Protein AF-A0A356AXY1-F1 (afdb_monomer)

pLDDT: mean 79.11, std 19.91, range [23.22, 97.62]

Nearest PDB structures (foldseek):
  3fbq-assembly1_A  TM=3.084E-01  e=3.601E-03  Bacillus anthracis str. Sterne
  1uun-assembly1_A  TM=1.872E-01  e=1.390E-01  Mycolicibacterium smegmatis
  2v9u-assembly1_A  TM=2.953E-01  e=3.663E+00  Mycolicibacterium smegmatis MC2 155
  1lmi-assembly1_A  TM=3.221E-01  e=6.318E+00  Mycobacterium tuberculosis
  7nyd-assembly1_D  TM=1.784E-01  e=8.763E+00  Homo sapiens

Structure (mmCIF, N/CA/C/O backbone):
data_AF-A0A356AXY1-F1
#
_entry.id   AF-A0A356AXY1-F1
#
loop_
_atom_site.group_PDB
_atom_site.id
_atom_site.type_symbol
_atom_site.label_atom_id
_atom_site.label_alt_id
_atom_site.label_comp_id
_atom_site.label_asym_id
_atom_site.label_entity_id
_atom_site.label_seq_id
_atom_site.pdbx_PDB_ins_code
_atom_site.Cartn_x
_atom_site.Cartn_y
_atom_site.Cartn_z
_atom_site.occupancy
_atom_site.B_iso_or_equiv
_atom_site.auth_seq_id
_atom_site.auth_comp_id
_atom_site.auth_asym_id
_atom_site.auth_atom_id
_atom_site.pdbx_PDB_model_num
ATOM 1 N N . MET A 1 1 ? 9.255 7.878 -27.048 1.00 78.19 1 MET A N 1
ATOM 2 C CA . MET A 1 1 ? 9.245 8.867 -25.952 1.00 78.19 1 MET A CA 1
ATOM 3 C C . MET A 1 1 ? 10.657 8.997 -25.387 1.00 78.19 1 MET A C 1
ATOM 5 O O . MET A 1 1 ? 11.352 7.997 -25.270 1.00 78.19 1 MET A O 1
ATOM 9 N N . LYS A 1 2 ? 11.130 10.213 -25.073 1.00 86.06 2 LYS A N 1
ATOM 10 C CA . LYS A 1 2 ? 12.449 10.395 -24.434 1.00 86.06 2 LYS A CA 1
ATOM 11 C C . LYS A 1 2 ? 12.313 10.202 -22.924 1.00 86.06 2 LYS A C 1
ATOM 13 O O . LYS A 1 2 ? 11.607 10.975 -22.284 1.00 86.06 2 LYS A O 1
ATOM 18 N N . ILE A 1 3 ? 13.002 9.208 -22.369 1.00 89.62 3 ILE A N 1
ATOM 19 C CA . ILE A 1 3 ? 13.005 8.928 -20.926 1.00 89.62 3 ILE A CA 1
ATOM 20 C C . ILE A 1 3 ? 14.252 9.508 -20.284 1.00 89.62 3 ILE A C 1
ATOM 22 O O . ILE A 1 3 ? 15.359 9.309 -20.784 1.00 89.62 3 ILE A O 1
ATOM 26 N N . PHE A 1 4 ? 14.074 10.178 -19.150 1.00 91.94 4 PHE A N 1
ATOM 27 C CA . PHE A 1 4 ? 15.152 10.736 -18.339 1.00 91.94 4 PHE A CA 1
ATOM 28 C C . PHE A 1 4 ? 15.245 9.998 -17.005 1.00 91.94 4 PHE A C 1
ATOM 30 O O . PHE A 1 4 ? 14.310 9.308 -16.610 1.00 91.94 4 PHE A O 1
ATOM 37 N N . PHE A 1 5 ? 16.370 10.147 -16.304 1.00 92.19 5 PHE A N 1
ATOM 38 C CA . PHE A 1 5 ? 16.606 9.476 -15.024 1.00 92.19 5 PHE A CA 1
ATOM 39 C C . PHE A 1 5 ? 15.823 10.137 -13.876 1.00 92.19 5 PHE A C 1
ATOM 41 O O . PHE A 1 5 ? 16.390 10.838 -13.036 1.00 92.19 5 PHE A O 1
ATOM 48 N N . ASN A 1 6 ? 14.506 9.960 -13.884 1.00 90.88 6 ASN A N 1
ATOM 49 C CA . ASN A 1 6 ? 13.574 10.341 -12.831 1.00 90.88 6 ASN A CA 1
ATOM 50 C C . ASN A 1 6 ? 12.317 9.456 -12.915 1.00 90.88 6 ASN A C 1
ATOM 52 O O . ASN A 1 6 ? 12.119 8.735 -13.892 1.00 90.88 6 ASN A O 1
ATOM 56 N N . SER A 1 7 ? 11.473 9.500 -11.885 1.00 90.44 7 SER A N 1
ATOM 57 C CA . SER A 1 7 ? 10.220 8.742 -11.863 1.00 90.44 7 SER A CA 1
ATOM 58 C C . SER A 1 7 ? 9.041 9.478 -12.506 1.00 90.44 7 SER A C 1
ATOM 60 O O . SER A 1 7 ? 7.949 8.933 -12.530 1.00 90.44 7 SER A O 1
ATOM 62 N N . SER A 1 8 ? 9.215 10.703 -13.007 1.00 88.00 8 SER A N 1
ATOM 63 C CA . SER A 1 8 ? 8.120 11.582 -13.428 1.00 88.00 8 SER A CA 1
ATOM 64 C C . SER A 1 8 ? 7.546 11.186 -14.791 1.00 88.00 8 SER A C 1
ATOM 66 O O . SER A 1 8 ? 8.288 10.916 -15.740 1.00 88.00 8 SER A O 1
ATOM 68 N N . LEU A 1 9 ? 6.214 11.198 -14.893 1.00 83.75 9 LEU A N 1
ATOM 69 C CA . LEU A 1 9 ? 5.480 11.009 -16.149 1.00 83.75 9 LEU A CA 1
ATOM 70 C C . LEU A 1 9 ? 5.202 12.334 -16.884 1.00 83.75 9 LEU A C 1
ATOM 72 O O . LEU A 1 9 ? 5.106 12.337 -18.105 1.00 83.75 9 LEU A O 1
ATOM 76 N N . TRP A 1 10 ? 5.147 13.461 -16.165 1.00 80.38 10 TRP A N 1
ATOM 77 C CA . TRP A 1 10 ? 4.774 14.773 -16.722 1.00 80.38 10 TRP A CA 1
ATOM 78 C C . TRP A 1 10 ? 5.962 15.664 -17.093 1.00 80.38 10 TRP A C 1
ATOM 80 O O . TRP A 1 10 ? 5.855 16.525 -17.966 1.00 80.38 10 TRP A O 1
ATOM 90 N N . SER A 1 11 ? 7.105 15.508 -16.420 1.00 70.69 11 SER A N 1
ATOM 91 C CA . SER A 1 11 ? 8.232 16.416 -16.638 1.00 70.69 11 SER A CA 1
ATOM 92 C C . SER A 1 11 ? 9.043 16.034 -17.875 1.00 70.69 11 SER A C 1
ATOM 94 O O . SER A 1 11 ? 9.533 14.912 -18.023 1.00 70.69 11 SER A O 1
ATOM 96 N N . LYS A 1 12 ? 9.274 17.020 -18.746 1.00 68.38 12 LYS A N 1
ATOM 97 C CA . LYS A 1 12 ? 10.318 16.936 -19.770 1.00 68.38 12 LYS A CA 1
ATOM 98 C C . LYS A 1 12 ? 11.658 17.089 -19.051 1.00 68.38 12 LYS A C 1
ATOM 100 O O . LYS A 1 12 ? 12.081 18.200 -18.736 1.00 68.38 12 LYS A O 1
ATOM 105 N N . GLY A 1 13 ? 12.270 15.964 -18.691 1.00 68.00 13 GLY A N 1
ATOM 106 C CA . GLY A 1 13 ? 13.555 15.950 -17.997 1.00 68.00 13 GLY A CA 1
ATOM 107 C C . GLY A 1 13 ? 14.658 16.681 -18.775 1.00 68.00 13 GLY A C 1
ATOM 108 O O . GLY A 1 13 ? 14.529 16.991 -19.960 1.00 68.00 13 GLY A O 1
ATOM 109 N N . LYS A 1 14 ? 15.766 16.969 -18.090 1.00 71.50 14 LYS A N 1
ATOM 110 C CA . LYS A 1 14 ? 16.976 17.554 -18.683 1.00 71.50 14 LYS A CA 1
ATOM 111 C C . LYS A 1 14 ? 18.102 16.516 -18.665 1.00 71.50 14 LYS A C 1
ATOM 113 O O . LYS A 1 14 ? 18.205 15.744 -17.713 1.00 71.50 14 LYS A O 1
ATOM 118 N N . GLY A 1 15 ? 18.960 16.522 -19.686 1.00 80.12 15 GLY A N 1
ATOM 119 C CA . GLY A 1 15 ? 20.148 15.661 -19.774 1.00 80.12 15 GLY A CA 1
ATOM 120 C C . GLY A 1 15 ? 20.043 14.540 -20.812 1.00 80.12 15 GLY A C 1
ATOM 121 O O . GLY A 1 15 ? 19.242 14.613 -21.742 1.00 80.12 15 GLY A O 1
ATOM 122 N N . CYS A 1 16 ? 20.885 13.514 -20.677 1.00 82.75 16 CYS A N 1
ATOM 123 C CA . CYS A 1 16 ? 20.889 12.368 -21.588 1.00 82.75 16 CYS A CA 1
ATOM 124 C C . CYS A 1 16 ? 19.660 11.481 -21.364 1.00 82.75 16 CYS A C 1
ATOM 126 O O . CYS A 1 16 ? 19.255 11.241 -20.224 1.00 82.75 16 CYS A O 1
ATOM 128 N N . HIS A 1 17 ? 19.093 10.978 -22.459 1.00 88.50 17 HIS A N 1
ATOM 129 C CA . HIS A 1 17 ? 18.008 10.007 -22.404 1.00 88.50 17 HIS A CA 1
ATOM 130 C C . HIS A 1 17 ? 18.555 8.596 -22.156 1.00 88.50 17 HIS A C 1
ATOM 132 O O . HIS A 1 17 ? 19.713 8.302 -22.459 1.00 88.50 17 HIS A O 1
ATOM 138 N N . GLY A 1 18 ? 17.723 7.735 -21.579 1.00 90.75 18 GLY A N 1
ATOM 139 C CA . GLY A 1 18 ? 18.103 6.361 -21.261 1.00 90.75 18 GLY A CA 1
ATOM 140 C C . GLY A 1 18 ? 18.262 5.500 -22.509 1.00 90.75 18 GLY A C 1
ATOM 141 O O . GLY A 1 18 ? 17.544 5.679 -23.492 1.00 90.75 18 GLY A O 1
ATOM 142 N N . SER A 1 19 ? 19.181 4.536 -22.451 1.00 92.12 19 SER A N 1
ATOM 143 C CA . SER A 1 19 ? 19.332 3.520 -23.497 1.00 92.12 19 SER A CA 1
ATOM 144 C C . SER A 1 19 ? 18.270 2.431 -23.311 1.00 92.12 19 SER A C 1
ATOM 146 O O . SER A 1 19 ? 18.295 1.762 -22.272 1.00 92.12 19 SER A O 1
ATOM 148 N N . PRO A 1 20 ? 17.340 2.234 -24.260 1.00 94.06 20 PRO A N 1
ATOM 149 C CA . PRO A 1 20 ? 16.277 1.250 -24.106 1.00 94.06 20 PRO A CA 1
ATOM 150 C C . PRO A 1 20 ? 16.829 -0.180 -24.173 1.00 94.06 20 PRO A C 1
ATOM 152 O O . PRO A 1 20 ? 17.720 -0.491 -24.964 1.00 94.06 20 PRO A O 1
ATOM 155 N N . GLN A 1 21 ? 16.278 -1.059 -23.342 1.00 94.56 21 GLN A N 1
ATOM 156 C CA . GLN A 1 21 ? 16.464 -2.506 -23.378 1.00 94.56 21 GLN A CA 1
ATOM 157 C C . GLN A 1 21 ? 15.074 -3.145 -23.359 1.00 94.56 21 GLN A C 1
ATOM 159 O O . GLN A 1 21 ? 14.324 -2.970 -22.396 1.00 94.56 21 GLN A O 1
ATOM 164 N N . LYS A 1 22 ? 14.704 -3.855 -24.430 1.00 94.62 22 LYS A N 1
ATOM 165 C CA . LYS A 1 22 ? 13.412 -4.549 -24.497 1.00 94.62 22 LYS A CA 1
ATOM 166 C C . LYS A 1 22 ? 13.390 -5.652 -23.435 1.00 94.62 22 LYS A C 1
ATOM 168 O O . LYS A 1 22 ? 14.346 -6.413 -23.337 1.00 94.62 22 LYS A O 1
ATOM 173 N N . ALA A 1 23 ? 12.324 -5.701 -22.642 1.00 94.81 23 ALA A N 1
ATOM 174 C CA . ALA A 1 23 ? 12.204 -6.602 -21.499 1.00 94.81 23 ALA A CA 1
ATOM 175 C C . ALA A 1 23 ? 10.993 -7.540 -21.632 1.00 94.81 23 ALA A C 1
ATOM 177 O O . ALA A 1 23 ? 11.129 -8.737 -21.411 1.00 94.81 23 ALA A O 1
ATOM 178 N N . ASN A 1 24 ? 9.830 -7.027 -22.056 1.00 94.69 24 ASN A N 1
ATOM 179 C CA . ASN A 1 24 ? 8.579 -7.788 -22.235 1.00 94.69 24 ASN A CA 1
ATOM 180 C C . ASN A 1 24 ? 8.174 -8.650 -21.023 1.00 94.69 24 ASN A C 1
ATOM 182 O O . ASN A 1 24 ? 7.589 -9.723 -21.186 1.00 94.69 24 ASN A O 1
ATOM 186 N N . LEU A 1 25 ? 8.493 -8.210 -19.808 1.00 95.94 25 LEU A N 1
ATOM 187 C CA . LEU A 1 25 ? 8.225 -8.993 -18.603 1.00 95.94 25 LEU A CA 1
ATOM 188 C C . LEU A 1 25 ? 6.736 -8.937 -18.280 1.00 95.94 25 LEU A C 1
ATOM 190 O O . LEU A 1 25 ? 6.112 -7.895 -18.466 1.00 95.94 25 LEU A O 1
ATOM 194 N N . GLN A 1 26 ? 6.172 -10.029 -17.771 1.00 95.31 26 GLN A N 1
ATOM 195 C CA . GLN A 1 26 ? 4.770 -10.102 -17.360 1.00 95.31 26 GLN A CA 1
ATOM 196 C C . GLN A 1 26 ? 4.658 -10.715 -15.971 1.00 95.31 26 GLN A C 1
ATOM 198 O O . GLN A 1 26 ? 5.407 -11.626 -15.625 1.00 95.31 26 GLN A O 1
ATOM 203 N N . PHE A 1 27 ? 3.718 -10.212 -15.182 1.00 95.50 27 PHE A N 1
ATOM 204 C CA . PHE A 1 27 ? 3.414 -10.727 -13.854 1.00 95.50 27 PHE A CA 1
ATOM 205 C C . PHE A 1 27 ? 1.995 -10.336 -13.444 1.00 95.50 27 PHE A C 1
ATOM 207 O O . PHE A 1 27 ? 1.356 -9.494 -14.075 1.00 95.50 27 PHE A O 1
ATOM 214 N N . GLU A 1 28 ? 1.492 -10.947 -12.380 1.00 92.25 28 GLU A N 1
ATOM 215 C CA . GLU A 1 28 ? 0.178 -10.642 -11.823 1.00 92.25 28 GLU A CA 1
ATOM 216 C C . GLU A 1 28 ? 0.329 -10.161 -10.383 1.00 92.25 28 GLU A C 1
ATOM 218 O O . GLU A 1 28 ? 0.986 -10.816 -9.578 1.00 92.25 28 GLU A O 1
ATOM 223 N N . TYR A 1 29 ? -0.295 -9.032 -10.049 1.00 89.44 29 TYR A N 1
ATOM 224 C CA . TYR A 1 29 ? -0.337 -8.517 -8.681 1.00 89.44 29 TYR A CA 1
ATOM 225 C C . TYR A 1 29 ? -1.758 -8.056 -8.339 1.00 89.44 29 TYR A C 1
ATOM 227 O O . TYR A 1 29 ? -2.416 -7.401 -9.145 1.00 89.44 29 TYR A O 1
ATOM 235 N N . SER A 1 30 ? -2.252 -8.423 -7.156 1.00 84.31 30 SER A N 1
ATOM 236 C CA . SER A 1 30 ? -3.636 -8.159 -6.721 1.00 84.31 30 SER A CA 1
ATOM 237 C C . SER A 1 30 ? -4.713 -8.554 -7.758 1.00 84.31 30 SER A C 1
ATOM 239 O O . SER A 1 30 ? -5.649 -7.808 -8.017 1.00 84.31 30 SER A O 1
ATOM 241 N N . GLY A 1 31 ? -4.539 -9.700 -8.433 1.00 85.44 31 GLY A N 1
ATOM 242 C CA . GLY A 1 31 ? -5.475 -10.195 -9.456 1.00 85.44 31 GLY A CA 1
ATOM 243 C C . GLY A 1 31 ? -5.425 -9.466 -10.807 1.00 85.44 31 GLY A C 1
ATOM 244 O O . GLY A 1 31 ? -6.205 -9.790 -11.703 1.00 85.44 31 GLY A O 1
ATOM 245 N N . THR A 1 32 ? -4.510 -8.507 -10.986 1.00 88.38 32 THR A N 1
ATOM 246 C CA . THR A 1 32 ? -4.381 -7.730 -12.226 1.00 88.38 32 THR A CA 1
ATOM 247 C C . THR A 1 32 ? -3.062 -8.027 -12.931 1.00 88.38 32 THR A C 1
ATOM 249 O O . THR A 1 32 ? -1.976 -7.908 -12.347 1.00 88.38 32 THR A O 1
ATOM 252 N N . LYS A 1 33 ? -3.161 -8.389 -14.216 1.00 90.56 33 LYS A N 1
ATOM 253 C CA . LYS A 1 33 ? -2.012 -8.627 -15.096 1.00 90.56 33 LYS A CA 1
ATOM 254 C C . LYS A 1 33 ? -1.297 -7.318 -15.412 1.00 90.56 33 LYS A C 1
ATOM 256 O O . LYS A 1 33 ? -1.925 -6.321 -15.767 1.00 90.56 33 LYS A O 1
ATOM 261 N N . ARG A 1 34 ? 0.025 -7.351 -15.313 1.00 94.62 34 ARG A N 1
ATOM 262 C CA . ARG A 1 34 ? 0.917 -6.217 -15.541 1.00 94.62 34 ARG A CA 1
ATOM 263 C C . ARG A 1 34 ? 2.093 -6.627 -16.407 1.00 94.62 34 ARG A C 1
ATOM 265 O O . ARG A 1 34 ? 2.463 -7.803 -16.450 1.00 94.62 34 ARG A O 1
ATOM 272 N N . CYS A 1 35 ? 2.698 -5.654 -17.076 1.00 95.31 35 CYS A N 1
ATOM 273 C CA . CYS A 1 35 ? 3.910 -5.882 -17.846 1.00 95.31 35 CYS A CA 1
ATOM 274 C C . CYS A 1 35 ? 4.951 -4.776 -17.672 1.00 95.31 35 CYS A C 1
ATOM 276 O O . CYS A 1 35 ? 4.617 -3.639 -17.353 1.00 95.31 35 CYS A O 1
ATOM 278 N N . ILE A 1 36 ? 6.218 -5.127 -17.903 1.00 97.38 36 ILE A N 1
ATOM 279 C CA . ILE A 1 36 ? 7.342 -4.194 -18.031 1.00 97.38 36 ILE A CA 1
ATOM 280 C C . ILE A 1 36 ? 7.857 -4.310 -19.468 1.00 97.38 36 ILE A C 1
ATOM 282 O O . ILE A 1 36 ? 8.609 -5.240 -19.779 1.00 97.38 36 ILE A O 1
ATOM 286 N N . PRO A 1 37 ? 7.446 -3.401 -20.365 1.00 95.88 37 PRO A N 1
ATOM 287 C CA . PRO A 1 37 ? 7.851 -3.425 -21.767 1.00 95.88 37 PRO A CA 1
ATOM 288 C C . PRO A 1 37 ? 9.355 -3.263 -21.972 1.00 95.88 37 PRO A C 1
ATOM 290 O O . PRO A 1 37 ? 9.997 -4.046 -22.675 1.00 95.88 37 PRO A O 1
ATOM 293 N N . ILE A 1 38 ? 9.909 -2.207 -21.379 1.00 95.69 38 ILE A N 1
ATOM 294 C CA . ILE A 1 38 ? 11.237 -1.675 -21.674 1.00 95.69 38 ILE A CA 1
ATOM 295 C C . ILE A 1 38 ? 11.869 -1.226 -20.359 1.00 95.69 38 ILE A C 1
ATOM 297 O O . ILE A 1 38 ? 11.225 -0.579 -19.533 1.00 95.69 38 ILE A O 1
ATOM 301 N N . ILE A 1 39 ? 13.153 -1.537 -20.197 1.00 96.50 39 ILE A N 1
ATOM 302 C CA . ILE A 1 39 ? 14.000 -0.979 -19.147 1.00 96.50 39 ILE A CA 1
ATOM 303 C C . ILE A 1 39 ? 14.950 0.028 -19.791 1.00 96.50 39 ILE A C 1
ATOM 305 O O . ILE A 1 39 ? 15.727 -0.304 -20.684 1.00 96.50 39 ILE A O 1
ATOM 309 N N . TYR A 1 40 ? 14.903 1.273 -19.335 1.00 95.12 40 TYR A N 1
ATOM 310 C CA . TYR A 1 40 ? 15.782 2.344 -19.781 1.00 95.12 40 TYR A CA 1
ATOM 311 C C . TYR A 1 40 ? 17.001 2.412 -18.869 1.00 95.12 40 TYR A C 1
ATOM 313 O O . TYR A 1 40 ? 16.894 2.673 -17.669 1.00 95.12 40 TYR A O 1
ATOM 321 N N . ARG A 1 41 ? 18.178 2.180 -19.444 1.00 93.62 41 ARG A N 1
ATOM 322 C CA . ARG A 1 41 ? 19.448 2.135 -18.717 1.00 93.62 41 ARG A CA 1
ATOM 323 C C . ARG A 1 41 ? 20.127 3.496 -18.703 1.00 93.62 41 ARG A C 1
ATOM 325 O O . ARG A 1 41 ? 20.228 4.165 -19.733 1.00 93.62 41 ARG A O 1
ATOM 332 N N . PHE A 1 42 ? 20.654 3.862 -17.541 1.00 92.06 42 PHE A N 1
ATOM 333 C CA . PHE A 1 42 ? 21.438 5.069 -17.304 1.00 92.06 42 PHE A CA 1
ATOM 334 C C . PHE A 1 42 ? 22.715 4.717 -16.532 1.00 92.06 42 PHE A C 1
ATOM 336 O O . PHE A 1 42 ? 22.742 3.721 -15.812 1.00 92.06 42 PHE A O 1
ATOM 343 N N . PRO A 1 43 ? 23.754 5.567 -16.559 1.00 88.75 43 PRO A N 1
ATOM 344 C CA . PRO A 1 43 ? 24.931 5.379 -15.708 1.00 88.75 43 PRO A CA 1
ATOM 345 C C . PRO A 1 43 ? 24.626 5.265 -14.209 1.00 88.75 43 PRO A C 1
ATOM 347 O O . PRO A 1 43 ? 25.326 4.585 -13.461 1.00 88.75 43 PRO A O 1
ATOM 350 N N . ARG A 1 44 ? 23.571 5.952 -13.756 1.00 88.06 44 ARG A N 1
ATOM 351 C CA . ARG A 1 44 ? 23.182 6.030 -12.341 1.00 88.06 44 ARG A CA 1
ATOM 352 C C . ARG A 1 44 ? 22.242 4.904 -11.904 1.00 88.06 44 ARG A C 1
ATOM 354 O O . ARG A 1 44 ? 22.050 4.736 -10.701 1.00 88.06 44 ARG A O 1
ATOM 361 N N . GLY A 1 45 ? 21.645 4.165 -12.836 1.00 92.31 45 GLY A N 1
ATOM 362 C CA . GLY A 1 45 ? 20.607 3.187 -12.530 1.00 92.31 45 GLY A CA 1
ATOM 363 C C . GLY A 1 45 ? 19.689 2.910 -13.712 1.00 92.31 45 GLY A C 1
ATOM 364 O O . GLY A 1 45 ? 20.084 3.054 -14.868 1.00 92.31 45 GLY A O 1
ATOM 365 N N . ILE A 1 46 ? 18.446 2.546 -13.416 1.00 94.56 46 ILE A N 1
ATOM 366 C CA . ILE A 1 46 ? 17.435 2.214 -14.418 1.00 94.56 46 ILE A CA 1
ATOM 367 C C . ILE A 1 46 ? 16.142 2.988 -14.181 1.00 94.56 46 ILE A C 1
ATOM 369 O O . ILE A 1 46 ? 15.820 3.367 -13.054 1.00 94.56 46 ILE A O 1
ATOM 373 N N . VAL A 1 47 ? 15.395 3.188 -15.261 1.00 95.88 47 VAL A N 1
ATOM 374 C CA . VAL A 1 47 ? 13.996 3.612 -15.228 1.00 95.88 47 VAL A CA 1
ATOM 375 C C . VAL A 1 47 ? 13.184 2.584 -15.992 1.00 95.88 47 VAL A C 1
ATOM 377 O O . VAL A 1 47 ? 13.597 2.163 -17.070 1.00 95.88 47 VAL A O 1
ATOM 380 N N . PHE A 1 48 ? 12.048 2.163 -15.459 1.00 96.69 48 PHE A N 1
ATOM 381 C CA . PHE A 1 48 ? 11.139 1.273 -16.171 1.00 96.69 48 PHE A CA 1
ATOM 382 C C . PHE A 1 48 ? 9.694 1.615 -15.840 1.00 96.69 48 PHE A C 1
ATOM 384 O O . PHE A 1 48 ? 9.395 2.109 -14.752 1.00 96.69 48 PHE A O 1
ATOM 391 N N . ASP A 1 49 ? 8.818 1.340 -16.797 1.00 96.50 49 ASP A N 1
ATOM 392 C CA . ASP A 1 49 ? 7.384 1.548 -16.662 1.00 96.50 49 ASP A CA 1
ATOM 393 C C . ASP A 1 49 ? 6.712 0.189 -16.458 1.00 96.50 49 ASP A C 1
ATOM 395 O O . ASP A 1 49 ? 6.988 -0.769 -17.185 1.00 96.50 49 ASP A O 1
ATOM 399 N N . VAL A 1 50 ? 5.829 0.111 -15.469 1.00 96.94 50 VAL A N 1
ATOM 400 C CA . VAL A 1 50 ? 4.886 -0.988 -15.309 1.00 96.94 50 VAL A CA 1
ATOM 401 C C . VAL A 1 50 ? 3.560 -0.555 -15.910 1.00 96.94 50 VAL A C 1
ATOM 403 O O . VAL A 1 50 ? 2.957 0.410 -15.445 1.00 96.94 50 VAL A O 1
ATOM 406 N N . ILE A 1 51 ? 3.091 -1.281 -16.920 1.00 95.25 51 ILE A N 1
ATOM 407 C CA . ILE A 1 51 ? 1.784 -1.057 -17.533 1.00 95.25 51 ILE A CA 1
ATOM 408 C C . ILE A 1 51 ? 0.785 -2.038 -16.936 1.00 95.25 51 ILE A C 1
ATOM 410 O O . ILE A 1 51 ? 1.014 -3.249 -16.910 1.00 95.25 51 ILE A O 1
ATOM 414 N N . THR A 1 52 ? -0.342 -1.502 -16.486 1.00 94.44 52 THR A N 1
ATOM 415 C CA . THR A 1 52 ? -1.482 -2.265 -15.987 1.00 94.44 52 THR A CA 1
ATOM 416 C C . THR A 1 52 ? -2.652 -2.057 -16.930 1.00 94.44 52 THR A C 1
ATOM 418 O O . THR A 1 52 ? -3.104 -0.930 -17.109 1.00 94.44 52 THR A O 1
ATOM 421 N N . ILE A 1 53 ? -3.158 -3.131 -17.529 1.00 91.06 53 ILE A N 1
ATOM 422 C CA . ILE A 1 53 ? -4.368 -3.050 -18.348 1.00 91.06 53 ILE A CA 1
ATOM 423 C C . ILE A 1 53 ? -5.580 -3.097 -17.427 1.00 91.06 53 ILE A C 1
ATOM 425 O O . ILE A 1 53 ? -5.696 -4.010 -16.608 1.00 91.06 53 ILE A O 1
ATOM 429 N N . LEU A 1 54 ? -6.471 -2.118 -17.565 1.00 91.00 54 LEU A N 1
ATOM 430 C CA . LEU A 1 54 ? -7.634 -1.978 -16.700 1.00 91.00 54 LEU A CA 1
ATOM 431 C C . LEU A 1 54 ? -8.889 -2.499 -17.393 1.00 91.00 54 LEU A C 1
ATOM 433 O O . LEU A 1 54 ? -9.066 -2.362 -18.603 1.00 91.00 54 LEU A O 1
ATOM 437 N N . ASP A 1 55 ? -9.759 -3.114 -16.602 1.00 90.88 55 ASP A N 1
ATOM 438 C CA . ASP A 1 55 ? -11.067 -3.563 -17.055 1.00 90.88 55 ASP A CA 1
ATOM 439 C C . ASP A 1 55 ? -12.042 -2.383 -16.994 1.00 90.88 55 ASP A C 1
ATOM 441 O O . ASP A 1 55 ? -12.407 -1.921 -15.910 1.00 90.88 55 ASP A O 1
ATOM 445 N N . GLU A 1 56 ? -12.440 -1.884 -18.165 1.00 91.38 56 GLU A N 1
ATOM 446 C CA . GLU A 1 56 ? -13.364 -0.757 -18.282 1.00 91.38 56 GLU A CA 1
ATOM 447 C C . GLU A 1 56 ? -14.703 -1.036 -17.592 1.00 91.38 56 GLU A C 1
ATOM 449 O O . GLU A 1 56 ? -15.228 -0.150 -16.921 1.00 91.38 56 GLU A O 1
ATOM 454 N N . SER A 1 57 ? -15.233 -2.259 -17.687 1.00 92.50 57 SER A N 1
ATOM 455 C CA . SER A 1 57 ? -16.517 -2.596 -17.064 1.00 92.50 57 SER A CA 1
ATOM 456 C C . SER A 1 57 ? -16.439 -2.482 -15.541 1.00 92.50 57 SER A C 1
ATOM 458 O O . SER A 1 57 ? -17.287 -1.838 -14.925 1.00 92.50 57 SER A O 1
ATOM 460 N N . LYS A 1 58 ? -15.358 -2.996 -14.936 1.00 93.19 58 LYS A N 1
ATOM 461 C CA . LYS A 1 58 ? -15.117 -2.884 -13.490 1.00 93.19 58 LYS A CA 1
ATOM 462 C C . LYS A 1 58 ? -14.907 -1.439 -13.055 1.00 93.19 58 LYS A C 1
ATOM 464 O O . LYS A 1 58 ? -15.404 -1.050 -12.001 1.00 93.19 58 LYS A O 1
ATOM 469 N N . LEU A 1 59 ? -14.189 -0.645 -13.854 1.00 91.38 59 LEU A N 1
ATOM 470 C CA . LEU A 1 59 ? -14.023 0.783 -13.591 1.00 91.38 59 LEU A CA 1
ATOM 471 C C . LEU A 1 59 ? -15.374 1.500 -13.614 1.00 91.38 59 LEU A C 1
ATOM 473 O O . LEU A 1 59 ? -15.680 2.211 -12.667 1.00 91.38 59 LEU A O 1
ATOM 477 N N . ARG A 1 60 ? -16.208 1.287 -14.636 1.00 92.25 60 ARG A N 1
ATOM 478 C CA . ARG A 1 60 ? -17.536 1.917 -14.716 1.00 92.25 60 ARG A CA 1
ATOM 479 C C . ARG A 1 60 ? -18.397 1.577 -13.508 1.00 92.25 60 ARG A C 1
ATOM 481 O O . ARG A 1 60 ? -18.846 2.496 -12.834 1.00 92.25 60 ARG A O 1
ATOM 488 N N . THR A 1 61 ? -18.509 0.295 -13.158 1.00 94.06 61 THR A N 1
ATOM 489 C CA . THR A 1 61 ? -19.244 -0.138 -11.960 1.00 94.06 61 THR A CA 1
ATOM 490 C C . THR A 1 61 ? -18.709 0.517 -10.684 1.00 94.06 61 THR A C 1
ATOM 492 O O . THR A 1 61 ? -19.487 0.939 -9.831 1.00 94.06 61 THR A O 1
ATOM 495 N N . PHE A 1 62 ? -17.385 0.635 -10.545 1.00 92.81 62 PHE A N 1
ATOM 496 C CA . PHE A 1 62 ? -16.767 1.307 -9.404 1.00 92.81 62 PHE A CA 1
ATOM 497 C C . PHE A 1 62 ? -17.114 2.804 -9.353 1.00 92.81 62 PHE A C 1
ATOM 499 O O . PHE A 1 62 ? -17.553 3.294 -8.314 1.00 92.81 62 PHE A O 1
ATOM 506 N N . TYR A 1 63 ? -16.946 3.534 -10.459 1.00 89.94 63 TYR A N 1
ATOM 507 C CA . TYR A 1 63 ? -17.229 4.971 -10.502 1.00 89.94 63 TYR A CA 1
ATOM 508 C C . TYR A 1 63 ? -18.724 5.255 -10.306 1.00 89.94 63 TYR A C 1
ATOM 510 O O . TYR A 1 63 ? -19.060 6.084 -9.469 1.00 89.94 63 TYR A O 1
ATOM 518 N N . GLU A 1 64 ? -19.618 4.508 -10.957 1.00 90.75 64 GLU A N 1
ATOM 519 C CA . GLU A 1 64 ? -21.074 4.626 -10.773 1.00 90.75 64 GLU A CA 1
ATOM 520 C C . GLU A 1 64 ? -21.494 4.423 -9.308 1.00 90.75 64 GLU A C 1
ATOM 522 O O . GLU A 1 64 ? -22.356 5.137 -8.796 1.00 90.75 64 GLU A O 1
ATOM 527 N N . LYS A 1 65 ? -20.853 3.481 -8.599 1.00 91.56 65 LYS A N 1
ATOM 528 C CA . LYS A 1 65 ? -21.130 3.216 -7.180 1.00 91.56 65 LYS A CA 1
ATOM 529 C C . LYS A 1 65 ? -20.756 4.390 -6.270 1.00 91.56 65 LYS A C 1
ATOM 531 O O . LYS A 1 65 ? -21.414 4.601 -5.250 1.00 91.56 65 LYS A O 1
ATOM 536 N N . TYR A 1 66 ? -19.692 5.128 -6.589 1.00 87.06 66 TYR A N 1
ATOM 537 C CA . TYR A 1 66 ? -19.053 6.040 -5.636 1.00 87.06 66 TYR A CA 1
ATOM 538 C C . TYR A 1 66 ? -19.082 7.523 -6.015 1.00 87.06 66 TYR A C 1
ATOM 540 O O . TYR A 1 66 ? -19.003 8.360 -5.113 1.00 87.06 66 TYR A O 1
ATOM 548 N N . GLU A 1 67 ? -19.247 7.870 -7.292 1.00 82.19 67 GLU A N 1
ATOM 549 C CA . GLU A 1 67 ? -19.158 9.242 -7.814 1.00 82.19 67 GLU A CA 1
ATOM 550 C C . GLU A 1 67 ? -20.059 10.226 -7.049 1.00 82.19 67 GLU A C 1
ATOM 552 O O . GLU A 1 67 ? -19.620 11.297 -6.630 1.00 82.19 67 GLU A O 1
ATOM 557 N N . HIS A 1 68 ? -21.307 9.844 -6.773 1.00 82.94 68 HIS A N 1
ATOM 558 C CA . HIS A 1 68 ? -22.285 10.729 -6.126 1.00 82.94 68 HIS A CA 1
ATOM 559 C C . HIS A 1 68 ? -22.126 10.851 -4.606 1.00 82.94 68 HIS A C 1
ATOM 561 O O . HIS A 1 68 ? -22.702 11.753 -3.989 1.00 82.94 68 HIS A O 1
ATOM 567 N N . ILE A 1 69 ? -21.372 9.943 -3.985 1.00 80.44 69 ILE A N 1
ATOM 568 C CA . ILE A 1 69 ? -21.242 9.863 -2.526 1.00 80.44 69 ILE A CA 1
ATOM 569 C C . ILE A 1 69 ? -19.835 10.190 -2.030 1.00 80.44 69 ILE A C 1
ATOM 571 O O . ILE A 1 69 ? -19.682 10.446 -0.840 1.00 80.44 69 ILE A O 1
ATOM 575 N N . GLN A 1 70 ? -18.832 10.268 -2.913 1.00 75.81 70 GLN A N 1
ATOM 576 C CA . GLN A 1 70 ? -17.416 10.462 -2.573 1.00 75.81 70 GLN A CA 1
ATOM 577 C C . GLN A 1 70 ? -17.167 11.610 -1.582 1.00 75.81 70 GLN A C 1
ATOM 579 O O . GLN A 1 70 ? -16.445 11.439 -0.597 1.00 75.81 70 GLN A O 1
ATOM 584 N N . ASN A 1 71 ? -17.819 12.757 -1.789 1.00 78.38 71 ASN A N 1
ATOM 585 C CA . ASN A 1 71 ? -17.657 13.941 -0.934 1.00 78.38 71 ASN A CA 1
ATOM 586 C C . ASN A 1 71 ? -18.378 13.834 0.419 1.00 78.38 71 ASN A C 1
ATOM 588 O O . ASN A 1 71 ? -18.104 14.619 1.320 1.00 78.38 71 ASN A O 1
ATOM 592 N N . LYS A 1 72 ? -19.291 12.870 0.571 1.00 84.44 72 LYS A N 1
ATOM 593 C CA . LYS A 1 72 ? -20.078 12.628 1.790 1.00 84.44 72 LYS A CA 1
ATOM 594 C C . LYS A 1 72 ? -19.608 11.394 2.564 1.00 84.44 72 LYS A C 1
ATOM 596 O O . LYS A 1 72 ? -20.184 11.079 3.600 1.00 84.44 72 LYS A O 1
ATOM 601 N N . MET A 1 73 ? -18.595 10.684 2.062 1.00 80.50 73 MET A N 1
ATOM 602 C CA . MET A 1 73 ? -18.156 9.428 2.660 1.00 80.50 73 MET A CA 1
ATOM 603 C C . MET A 1 73 ? -17.489 9.617 4.020 1.00 80.50 73 MET A C 1
ATOM 605 O O . MET A 1 73 ? -16.585 10.448 4.173 1.00 80.50 73 MET A O 1
ATOM 609 N N . THR A 1 74 ? -17.839 8.736 4.956 1.00 82.44 74 THR A N 1
ATOM 610 C CA . THR A 1 74 ? -17.097 8.553 6.208 1.00 82.44 74 THR A CA 1
ATOM 611 C C . THR A 1 74 ? -15.683 8.028 5.937 1.00 82.44 74 THR A C 1
ATOM 613 O O . THR A 1 74 ? -15.343 7.582 4.835 1.00 82.44 74 THR A O 1
ATOM 616 N N . SER A 1 75 ? -14.808 8.076 6.939 1.00 78.25 75 SER A N 1
ATOM 617 C CA . SER A 1 75 ? -13.452 7.530 6.830 1.00 78.25 75 SER A CA 1
ATOM 618 C C . SER A 1 75 ? -13.442 6.028 6.523 1.00 78.25 75 SER A C 1
ATOM 620 O O . SER A 1 75 ? -12.693 5.593 5.642 1.00 78.25 75 SER A O 1
ATOM 622 N N . VAL A 1 76 ? -14.330 5.271 7.170 1.00 83.88 76 VAL A N 1
ATOM 623 C CA . VAL A 1 76 ? -14.568 3.838 6.939 1.00 83.88 76 VAL A CA 1
ATOM 624 C C . VAL A 1 76 ? -15.018 3.571 5.503 1.00 83.88 76 VAL A C 1
ATOM 626 O O . VAL A 1 76 ? -14.458 2.705 4.823 1.00 83.88 76 VAL A O 1
ATOM 629 N N . GLN A 1 77 ? -15.968 4.359 4.991 1.00 84.50 77 GLN A N 1
ATOM 630 C CA . GLN A 1 77 ? -16.440 4.243 3.609 1.00 84.50 77 GLN A CA 1
ATOM 631 C C . GLN A 1 77 ? -15.334 4.558 2.598 1.00 84.50 77 GLN A C 1
ATOM 633 O O . GLN A 1 77 ? -15.150 3.806 1.644 1.00 84.50 77 GLN A O 1
ATOM 638 N N . LYS A 1 78 ? -14.531 5.607 2.832 1.00 84.06 78 LYS A N 1
ATOM 639 C CA . LYS A 1 78 ? -13.379 5.937 1.973 1.00 84.06 78 LYS A CA 1
ATOM 640 C C . LYS A 1 78 ? -12.347 4.806 1.941 1.00 84.06 78 LYS A C 1
ATOM 642 O O . LYS A 1 78 ? -11.768 4.549 0.888 1.00 84.06 78 LYS A O 1
ATOM 647 N N . ARG A 1 79 ? -12.091 4.129 3.067 1.00 83.25 79 ARG A N 1
ATOM 648 C CA . ARG A 1 79 ? -11.143 3.001 3.121 1.00 83.25 79 ARG A CA 1
ATOM 649 C C . ARG A 1 79 ? -11.692 1.765 2.414 1.00 83.25 79 ARG A C 1
ATOM 651 O O . ARG A 1 79 ? -10.969 1.165 1.624 1.00 83.25 79 ARG A O 1
ATOM 658 N N . SER A 1 80 ? -12.972 1.466 2.618 1.00 86.06 80 SER A N 1
ATOM 659 C CA . SER A 1 80 ? -13.678 0.398 1.900 1.00 86.06 80 SER A CA 1
ATOM 660 C C . SER A 1 80 ? -13.646 0.644 0.387 1.00 86.06 80 SER A C 1
ATOM 662 O O . SER A 1 80 ? -13.209 -0.217 -0.367 1.00 86.06 80 SER A O 1
ATOM 664 N N . MET A 1 81 ? -13.951 1.871 -0.053 1.00 87.06 81 MET A N 1
ATOM 665 C CA . MET A 1 81 ? -13.838 2.292 -1.453 1.00 87.06 81 MET A CA 1
ATOM 666 C C . MET A 1 81 ? -12.422 2.082 -2.014 1.00 87.06 81 MET A C 1
ATOM 668 O O . MET A 1 81 ? -12.271 1.587 -3.124 1.00 87.06 81 MET A O 1
ATOM 672 N N . ARG A 1 82 ? -11.359 2.427 -1.274 1.00 84.94 82 ARG A N 1
ATOM 673 C CA . ARG A 1 82 ? -9.973 2.196 -1.737 1.00 84.94 82 ARG A CA 1
ATOM 674 C C . ARG A 1 82 ? -9.654 0.716 -1.923 1.00 84.94 82 ARG A C 1
ATOM 676 O O . ARG A 1 82 ? -8.948 0.372 -2.866 1.00 84.94 82 ARG A O 1
ATOM 683 N N . GLN A 1 83 ? -10.154 -0.140 -1.036 1.00 85.88 83 GLN A N 1
ATOM 684 C CA . GLN A 1 83 ? -9.973 -1.585 -1.150 1.00 85.88 83 GLN A CA 1
ATOM 685 C C . GLN A 1 83 ? -10.743 -2.161 -2.344 1.00 85.88 83 GLN A C 1
ATOM 687 O O . GLN A 1 83 ? -10.216 -3.018 -3.043 1.00 85.88 83 GLN A O 1
ATOM 692 N N . GLU A 1 84 ? -11.954 -1.663 -2.596 1.00 88.50 84 GLU A N 1
ATOM 693 C CA . GLU A 1 84 ? -12.793 -2.063 -3.732 1.00 88.50 84 GLU A CA 1
ATOM 694 C C . GLU A 1 84 ? -12.330 -1.493 -5.081 1.00 88.50 84 GLU A C 1
ATOM 696 O O . GLU A 1 84 ? -12.824 -1.918 -6.126 1.00 88.50 84 GLU A O 1
ATOM 701 N N . ASN A 1 85 ? -11.394 -0.537 -5.081 1.00 87.44 85 ASN A N 1
ATOM 702 C CA . ASN A 1 85 ? -10.886 0.059 -6.308 1.00 87.44 85 ASN A CA 1
ATOM 703 C C . ASN A 1 85 ? -10.297 -1.036 -7.220 1.00 87.44 85 ASN A C 1
ATOM 705 O O . ASN A 1 85 ? -9.360 -1.729 -6.810 1.00 87.44 85 ASN A O 1
ATOM 709 N N . PRO A 1 86 ? -10.796 -1.186 -8.466 1.00 87.38 86 PRO A N 1
ATOM 710 C CA . PRO A 1 86 ? -10.319 -2.207 -9.402 1.00 87.38 86 PRO A CA 1
ATOM 711 C C . PRO A 1 86 ? -8.853 -2.012 -9.816 1.00 87.38 86 PRO A C 1
ATOM 713 O O . PRO A 1 86 ? -8.265 -2.895 -10.445 1.00 87.38 86 PRO A O 1
ATOM 716 N N . PHE A 1 87 ? -8.253 -0.871 -9.473 1.00 85.94 87 PHE A N 1
ATOM 717 C CA . PHE A 1 87 ? -6.838 -0.604 -9.635 1.00 85.94 87 PHE A CA 1
ATOM 718 C C . PHE A 1 87 ? -6.182 -0.185 -8.317 1.00 85.94 87 PHE A C 1
ATOM 720 O O . PHE A 1 87 ? -6.621 0.730 -7.625 1.00 85.94 87 PHE A O 1
ATOM 727 N N . GLN A 1 88 ? -5.053 -0.823 -8.022 1.00 83.81 88 GLN A N 1
ATOM 728 C CA . GLN A 1 88 ? -4.144 -0.429 -6.955 1.00 83.81 88 GLN A CA 1
ATOM 729 C C . GLN A 1 88 ? -2.728 -0.373 -7.521 1.00 83.81 88 GLN A C 1
ATOM 731 O O . GLN A 1 88 ? -2.315 -1.278 -8.256 1.00 83.81 88 GLN A O 1
ATOM 736 N N . ASN A 1 89 ? -1.986 0.670 -7.158 1.00 85.56 89 ASN A N 1
ATOM 737 C CA . ASN A 1 89 ? -0.562 0.762 -7.460 1.00 85.56 89 ASN A CA 1
ATOM 738 C C 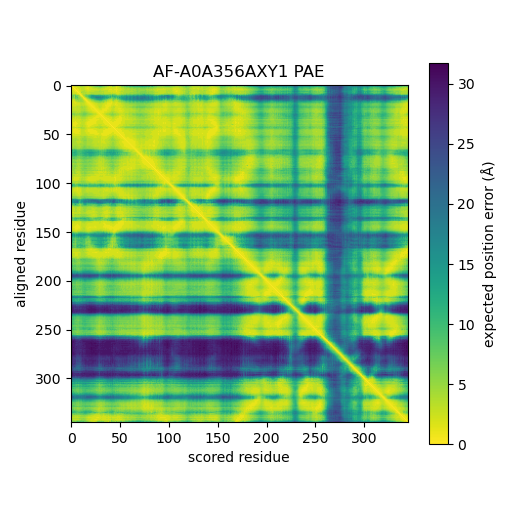. ASN A 1 89 ? 0.199 -0.410 -6.832 1.00 85.56 89 ASN A C 1
ATOM 740 O O . ASN A 1 89 ? -0.204 -0.954 -5.797 1.00 85.56 89 ASN A O 1
ATOM 744 N N . ILE A 1 90 ? 1.326 -0.787 -7.429 1.00 88.25 90 ILE A N 1
ATOM 745 C CA . ILE A 1 90 ? 2.202 -1.782 -6.822 1.00 88.25 90 ILE A CA 1
ATOM 746 C C . ILE A 1 90 ? 2.911 -1.150 -5.630 1.00 88.25 90 ILE A C 1
ATOM 748 O O . ILE A 1 90 ? 3.772 -0.281 -5.769 1.00 88.25 90 ILE A O 1
ATOM 752 N N . SER A 1 91 ? 2.610 -1.661 -4.440 1.00 87.50 91 SER A N 1
ATOM 753 C CA . SER A 1 91 ? 3.395 -1.355 -3.252 1.00 87.50 91 SER A CA 1
ATOM 754 C C . SER A 1 91 ? 4.659 -2.212 -3.261 1.00 87.50 91 SER A C 1
ATOM 756 O O . SER A 1 91 ? 4.643 -3.365 -2.836 1.00 87.50 91 SER A O 1
ATOM 758 N N . LEU A 1 92 ? 5.742 -1.688 -3.838 1.00 90.38 92 LEU A N 1
ATOM 759 C CA . LEU A 1 92 ? 7.048 -2.341 -3.800 1.00 90.38 92 LEU A CA 1
ATOM 760 C C . LEU A 1 92 ? 7.736 -2.071 -2.457 1.00 90.38 92 LEU A C 1
ATOM 762 O O . LEU A 1 92 ? 7.741 -0.944 -1.971 1.00 90.38 92 LEU A O 1
ATOM 766 N N . GLN A 1 93 ? 8.355 -3.109 -1.907 1.00 90.38 93 GLN A 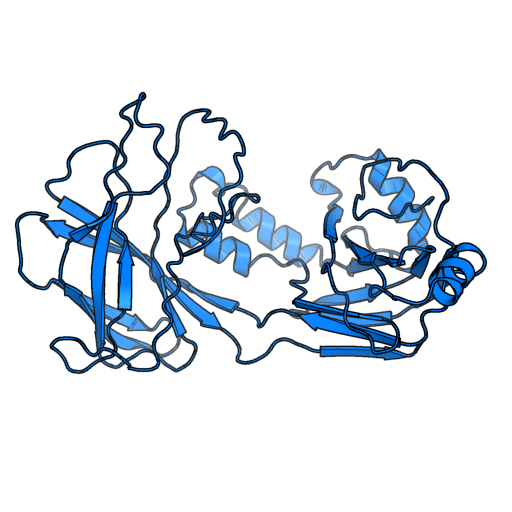N 1
ATOM 767 C CA . GLN A 1 93 ? 9.255 -3.038 -0.758 1.00 90.38 93 GLN A CA 1
ATOM 768 C C . GLN A 1 93 ? 10.714 -2.970 -1.219 1.00 90.38 93 GLN A C 1
ATOM 770 O O . GLN A 1 93 ? 11.541 -2.250 -0.661 1.00 90.38 93 GLN A O 1
ATOM 775 N N . GLU A 1 94 ? 11.052 -3.749 -2.247 1.00 92.75 94 GLU A N 1
ATOM 776 C CA . GLU A 1 94 ? 12.432 -3.929 -2.674 1.00 92.75 94 GLU A CA 1
ATOM 777 C C . GLU A 1 94 ? 12.534 -4.162 -4.179 1.00 92.75 94 GLU A C 1
ATOM 779 O O . GLU A 1 94 ? 11.708 -4.844 -4.784 1.00 92.75 94 GLU A O 1
ATOM 784 N N . ILE A 1 95 ? 13.602 -3.628 -4.773 1.00 94.25 95 ILE A N 1
ATOM 785 C CA . ILE A 1 95 ? 14.026 -3.940 -6.135 1.00 94.25 95 ILE A CA 1
ATOM 786 C C . ILE A 1 95 ? 15.497 -4.360 -6.077 1.00 94.25 95 ILE A C 1
ATOM 788 O O . ILE A 1 95 ? 16.321 -3.687 -5.451 1.00 94.25 95 ILE A O 1
ATOM 792 N N . ARG A 1 96 ? 15.849 -5.465 -6.742 1.00 94.38 96 ARG A N 1
ATOM 793 C CA . ARG A 1 96 ? 17.241 -5.878 -6.960 1.00 94.38 96 ARG A CA 1
ATOM 794 C C . ARG A 1 96 ? 17.557 -5.899 -8.443 1.00 94.38 96 ARG A C 1
ATOM 796 O O . ARG A 1 96 ? 16.824 -6.487 -9.237 1.00 94.38 96 ARG A O 1
ATOM 803 N N . ILE A 1 97 ? 18.698 -5.320 -8.795 1.00 92.75 97 ILE A N 1
ATOM 804 C CA . ILE A 1 97 ? 19.214 -5.300 -10.163 1.00 92.75 97 ILE A CA 1
ATOM 805 C C . ILE A 1 97 ? 20.442 -6.201 -10.207 1.00 92.75 97 ILE A C 1
ATOM 807 O O . ILE A 1 97 ? 21.365 -6.032 -9.409 1.00 92.75 97 ILE A O 1
ATOM 811 N N . ASN A 1 98 ? 20.442 -7.190 -11.103 1.00 92.12 98 ASN A N 1
ATOM 812 C CA . ASN A 1 98 ? 21.517 -8.177 -11.238 1.00 92.12 98 ASN A CA 1
ATOM 813 C C . ASN A 1 98 ? 21.888 -8.847 -9.895 1.00 92.12 98 ASN A C 1
ATOM 815 O O . ASN A 1 98 ? 23.055 -9.096 -9.602 1.00 92.12 98 ASN A O 1
ATOM 819 N N . GLY A 1 99 ? 20.881 -9.111 -9.053 1.00 89.69 99 GLY A N 1
ATOM 820 C CA . GLY A 1 99 ? 21.041 -9.738 -7.736 1.00 89.69 99 GLY A CA 1
ATOM 821 C C . GLY A 1 99 ? 21.451 -8.794 -6.601 1.00 89.69 99 GLY A C 1
ATOM 822 O O . GLY A 1 99 ? 21.497 -9.230 -5.454 1.00 89.69 99 GLY A O 1
ATOM 823 N N . LYS A 1 100 ? 21.705 -7.509 -6.874 1.00 90.00 100 LYS A N 1
ATOM 824 C CA . LYS A 1 100 ? 22.101 -6.530 -5.854 1.00 90.00 100 LYS A CA 1
ATOM 825 C C . LYS A 1 100 ? 20.931 -5.638 -5.449 1.00 90.00 100 LYS A C 1
ATOM 827 O O . LYS A 1 100 ? 20.265 -5.064 -6.311 1.00 90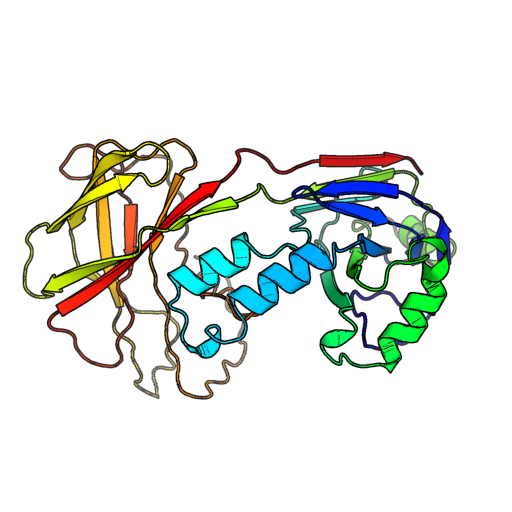.00 100 LYS A O 1
ATOM 832 N N . LYS A 1 101 ? 20.711 -5.509 -4.139 1.00 88.12 101 LYS A N 1
ATOM 833 C CA . LYS A 1 101 ? 19.739 -4.579 -3.547 1.00 88.12 101 LYS A CA 1
ATOM 834 C C . LYS A 1 101 ? 20.188 -3.128 -3.743 1.00 88.12 101 LYS A C 1
ATOM 836 O O . LYS A 1 101 ? 21.380 -2.846 -3.808 1.00 88.12 101 LYS A O 1
ATOM 841 N N . THR A 1 102 ? 19.227 -2.223 -3.855 1.00 82.19 102 THR A N 1
ATOM 842 C CA . THR A 1 102 ? 19.445 -0.780 -4.014 1.00 82.19 102 THR A CA 1
ATOM 843 C C . THR A 1 102 ? 19.597 -0.105 -2.647 1.00 82.19 102 THR A C 1
ATOM 845 O O . THR A 1 102 ? 18.756 -0.331 -1.778 1.00 82.19 102 THR A O 1
ATOM 848 N N . ASP A 1 103 ? 20.608 0.748 -2.457 1.00 74.69 103 ASP A N 1
ATOM 849 C CA . ASP A 1 103 ? 20.896 1.342 -1.134 1.00 74.69 103 ASP A CA 1
ATOM 850 C C . ASP A 1 103 ? 19.944 2.480 -0.747 1.00 74.69 103 ASP A C 1
ATOM 852 O O . ASP A 1 103 ? 19.544 2.593 0.407 1.00 74.69 103 ASP A O 1
ATOM 856 N N . ASP A 1 104 ? 19.572 3.324 -1.713 1.00 78.75 104 ASP A N 1
ATOM 857 C CA . ASP A 1 104 ? 18.764 4.531 -1.475 1.00 78.75 104 ASP A CA 1
ATOM 858 C C . ASP A 1 104 ? 17.270 4.306 -1.806 1.00 78.75 104 ASP A C 1
ATOM 860 O O . ASP A 1 104 ? 16.534 5.260 -2.059 1.00 78.75 104 ASP A O 1
ATOM 864 N N . GLY A 1 105 ? 16.835 3.042 -1.883 1.00 85.38 105 GLY A N 1
ATOM 865 C CA . GLY A 1 105 ? 15.497 2.669 -2.345 1.00 85.38 105 GLY A CA 1
ATOM 866 C C . GLY A 1 105 ? 15.226 3.071 -3.801 1.00 85.38 105 GLY A C 1
ATOM 867 O O . GLY A 1 105 ? 16.121 3.082 -4.654 1.00 85.38 105 GLY A O 1
ATOM 868 N N . PHE A 1 106 ? 13.969 3.393 -4.094 1.00 90.44 106 PHE A N 1
ATOM 869 C CA . PHE A 1 106 ? 13.508 3.826 -5.410 1.00 90.44 106 PHE A CA 1
ATOM 870 C C . PHE A 1 106 ? 12.442 4.913 -5.280 1.00 90.44 106 PHE A C 1
ATOM 872 O O . PHE A 1 106 ? 11.838 5.107 -4.229 1.00 90.44 106 PHE A O 1
ATOM 879 N N . SER A 1 107 ? 12.219 5.628 -6.378 1.00 91.50 107 SER A N 1
ATOM 880 C CA . SER A 1 107 ? 11.130 6.599 -6.509 1.00 91.50 107 SER A CA 1
ATOM 881 C C . SER A 1 107 ? 10.153 6.114 -7.567 1.00 91.50 107 SER A C 1
ATOM 883 O O . SER A 1 107 ? 10.578 5.500 -8.550 1.00 91.50 107 SER A O 1
ATOM 885 N N . SER A 1 108 ? 8.868 6.406 -7.393 1.00 91.62 108 SER A N 1
ATOM 886 C CA . SER A 1 108 ? 7.848 6.090 -8.386 1.00 91.62 108 SER A CA 1
ATOM 887 C C . SER A 1 108 ? 6.880 7.245 -8.606 1.00 91.62 108 SER A C 1
ATOM 889 O O . SER A 1 108 ? 6.761 8.144 -7.775 1.00 91.62 108 SER A O 1
ATOM 891 N N . SER A 1 109 ? 6.232 7.254 -9.766 1.00 89.94 109 SER A N 1
ATOM 892 C CA . SER A 1 109 ? 5.000 8.008 -9.982 1.00 89.94 109 SER A CA 1
ATOM 893 C C . SER A 1 109 ? 4.039 7.176 -10.817 1.00 89.94 109 SER A C 1
ATOM 895 O O . SER A 1 109 ? 4.468 6.275 -11.539 1.00 89.94 109 SER A O 1
ATOM 897 N N . SER A 1 110 ? 2.748 7.455 -10.695 1.00 89.44 110 SER A N 1
ATOM 898 C CA . SE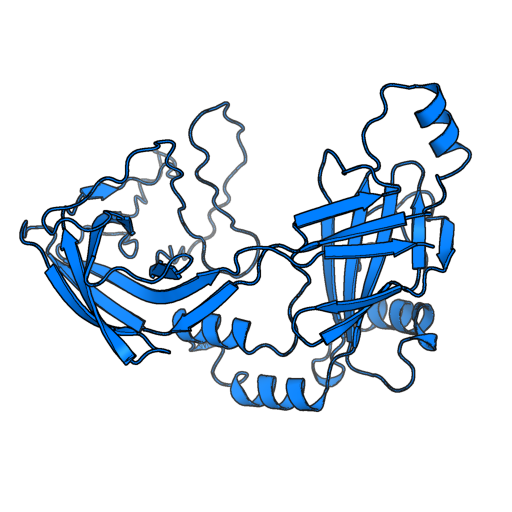R A 1 110 ? 1.701 6.695 -11.365 1.00 89.44 110 SER A CA 1
ATOM 899 C C . SER A 1 110 ? 0.718 7.616 -12.064 1.00 89.44 110 SER A C 1
ATOM 901 O O . SER A 1 110 ? 0.401 8.685 -11.546 1.00 89.44 110 SER A O 1
ATOM 903 N N . MET A 1 111 ? 0.187 7.170 -13.192 1.00 86.38 111 MET A N 1
ATOM 904 C CA . MET A 1 111 ? -0.901 7.828 -13.905 1.00 86.38 111 MET A CA 1
ATOM 905 C C . MET A 1 111 ? -1.890 6.772 -14.387 1.00 86.38 111 MET A C 1
ATOM 907 O O . MET A 1 111 ? -1.488 5.685 -14.804 1.00 86.38 111 MET A O 1
ATOM 911 N N . MET A 1 112 ? -3.176 7.095 -14.340 1.00 86.69 112 MET A N 1
ATOM 912 C CA . MET A 1 112 ? -4.220 6.319 -15.000 1.00 86.69 112 MET A CA 1
ATOM 913 C C . MET A 1 112 ? -4.590 7.014 -16.309 1.00 86.69 112 MET A C 1
ATOM 915 O O . MET A 1 112 ? -4.409 8.218 -16.441 1.00 86.69 112 MET A O 1
ATOM 919 N N . CYS A 1 113 ? -5.024 6.227 -17.285 1.00 85.31 113 CYS A N 1
ATOM 920 C CA . CYS A 1 113 ? -5.671 6.682 -18.501 1.00 85.31 113 CYS A CA 1
ATOM 921 C C . CYS A 1 113 ? -7.090 6.137 -18.481 1.00 85.31 113 CYS A C 1
ATOM 923 O O . CYS A 1 113 ? -7.299 4.938 -18.696 1.00 85.31 113 CYS A O 1
ATOM 925 N N . ILE A 1 114 ? -8.056 7.011 -18.230 1.00 87.06 114 ILE A N 1
ATOM 926 C CA . ILE A 1 114 ? -9.479 6.692 -18.292 1.00 87.06 114 ILE A CA 1
ATOM 927 C C . ILE A 1 114 ? -10.150 7.703 -19.234 1.00 87.06 114 ILE A C 1
ATOM 929 O O . ILE A 1 114 ? -10.451 8.825 -18.823 1.00 87.06 114 ILE A O 1
ATOM 933 N N . PRO A 1 115 ? -10.412 7.336 -20.505 1.00 83.56 115 PRO A N 1
ATOM 934 C CA . PRO A 1 115 ? -10.831 8.288 -21.538 1.00 83.56 115 PRO A CA 1
ATOM 935 C C . PRO A 1 115 ? -12.077 9.108 -21.188 1.00 83.56 115 PRO A C 1
ATOM 937 O O . PRO A 1 115 ? -12.177 10.274 -21.567 1.00 83.56 115 PRO A O 1
ATOM 940 N N . TRP A 1 116 ? -13.029 8.525 -20.453 1.00 85.19 116 TRP A N 1
ATOM 941 C CA . TRP A 1 116 ? -14.266 9.215 -20.075 1.00 85.19 116 TRP A CA 1
ATOM 942 C C . TRP A 1 116 ? -14.113 10.179 -18.888 1.00 85.19 116 TRP A C 1
ATOM 944 O O . TRP A 1 116 ? -15.047 10.931 -18.623 1.00 85.19 116 TRP A O 1
ATOM 954 N N . LEU A 1 117 ? -12.958 10.217 -18.209 1.00 79.75 117 LEU A N 1
ATOM 955 C CA . LEU A 1 117 ? -12.686 11.137 -17.093 1.00 79.75 117 LEU A CA 1
ATOM 956 C C . LEU A 1 117 ? -11.988 12.448 -17.511 1.00 79.75 117 LEU A C 1
ATOM 958 O O . LEU A 1 117 ? -11.671 13.260 -16.648 1.00 79.75 117 LEU A O 1
ATOM 962 N N . LYS A 1 118 ? -11.809 12.701 -18.820 1.00 63.34 118 LYS A N 1
ATOM 963 C CA . LYS A 1 118 ? -11.216 13.940 -19.380 1.00 63.34 118 LYS A CA 1
ATOM 964 C C . LYS A 1 118 ? -9.857 14.310 -18.756 1.00 63.34 118 LYS A C 1
ATOM 966 O O . LYS A 1 118 ? -9.666 15.422 -18.267 1.00 63.34 118 LYS A O 1
ATOM 971 N N . GLU A 1 119 ? -8.910 13.378 -18.787 1.00 62.53 119 GLU A N 1
ATOM 972 C CA . GLU A 1 119 ? -7.540 13.593 -18.300 1.00 62.53 119 GLU A CA 1
ATOM 973 C C . GLU A 1 119 ? -6.668 14.384 -19.299 1.00 62.53 119 GLU A C 1
ATOM 975 O O . GLU A 1 119 ? -7.009 14.547 -20.472 1.00 62.53 119 GLU A O 1
ATOM 980 N N . ASP A 1 120 ? -5.534 14.897 -18.811 1.00 59.16 120 ASP A N 1
ATOM 981 C CA . ASP A 1 120 ? -4.610 15.775 -19.538 1.00 59.16 120 ASP A CA 1
ATOM 982 C C . ASP A 1 120 ? -4.057 15.108 -20.819 1.00 59.16 120 ASP A C 1
ATOM 984 O O . ASP A 1 120 ? -3.271 14.156 -20.786 1.00 59.16 120 ASP A O 1
ATOM 988 N N . VAL A 1 121 ? -4.502 15.609 -21.975 1.00 62.00 121 VAL A N 1
ATOM 989 C CA . VAL A 1 121 ? -4.461 14.907 -23.272 1.00 62.00 121 VAL A CA 1
ATOM 990 C C . VAL A 1 121 ? -3.035 14.723 -23.813 1.00 62.00 121 VAL A C 1
ATOM 992 O O . VAL A 1 121 ? -2.749 13.754 -24.513 1.00 62.00 121 VAL A O 1
ATOM 995 N N . ASN A 1 122 ? -2.101 15.619 -23.481 1.00 67.81 122 ASN A N 1
ATOM 996 C CA . ASN A 1 122 ? -0.807 15.680 -24.172 1.00 67.81 122 ASN A CA 1
ATOM 997 C C . ASN A 1 122 ? 0.208 14.617 -23.717 1.00 67.81 122 ASN A C 1
ATOM 999 O O . ASN A 1 122 ? 0.925 14.063 -24.547 1.00 67.81 122 ASN A O 1
ATOM 1003 N N . VAL A 1 123 ? 0.292 14.321 -22.413 1.00 69.94 123 VAL A N 1
ATOM 1004 C CA . VAL A 1 123 ? 1.207 13.280 -21.888 1.00 69.94 123 VAL A CA 1
ATOM 1005 C C . VAL A 1 123 ? 0.739 11.887 -22.316 1.00 69.94 123 VAL A C 1
ATOM 1007 O O . VAL A 1 123 ? 1.544 10.980 -22.539 1.00 69.94 123 VAL A O 1
ATOM 1010 N N . LEU A 1 124 ? -0.573 11.732 -22.474 1.00 76.31 124 LEU A N 1
ATOM 1011 C CA . LEU A 1 124 ? -1.202 10.470 -22.804 1.00 76.31 124 LEU A CA 1
ATOM 1012 C C . LEU A 1 124 ? -0.872 9.986 -24.224 1.00 76.31 124 LEU A C 1
ATOM 1014 O O . LEU A 1 124 ? -0.616 8.798 -24.418 1.00 76.31 124 LEU A O 1
ATOM 1018 N N . GLU A 1 125 ? -0.833 10.888 -25.204 1.00 81.62 125 GLU A N 1
ATOM 1019 C CA . GLU A 1 125 ? -0.554 10.530 -26.601 1.00 81.62 125 GLU A CA 1
ATOM 1020 C C . GLU A 1 125 ? 0.876 10.003 -26.805 1.00 81.62 125 GLU A C 1
ATOM 1022 O O . GLU A 1 125 ? 1.080 8.993 -27.484 1.00 81.62 125 GLU A O 1
ATOM 1027 N N . ASP A 1 126 ? 1.874 10.617 -26.159 1.00 83.44 126 ASP A N 1
ATOM 1028 C CA . ASP A 1 126 ? 3.269 10.155 -26.223 1.00 83.44 126 ASP A CA 1
ATOM 1029 C C . ASP A 1 126 ? 3.426 8.735 -25.657 1.00 83.44 126 ASP A C 1
ATOM 1031 O O . ASP A 1 126 ? 4.157 7.905 -26.207 1.00 83.44 126 ASP A O 1
ATOM 1035 N N . ILE A 1 127 ? 2.711 8.450 -24.569 1.00 85.88 127 ILE A N 1
ATOM 1036 C CA . ILE A 1 127 ? 2.671 7.144 -23.913 1.00 85.88 127 ILE A CA 1
ATOM 1037 C C . ILE A 1 127 ? 1.967 6.104 -24.789 1.00 85.88 127 ILE A C 1
ATOM 1039 O O . ILE A 1 127 ? 2.509 5.016 -24.999 1.00 85.88 127 ILE A O 1
ATOM 1043 N N . LYS A 1 128 ? 0.782 6.433 -25.322 1.00 86.50 128 LYS A N 1
ATOM 1044 C CA . LYS A 1 128 ? 0.022 5.543 -26.211 1.00 86.50 128 LYS A CA 1
ATOM 1045 C C . LYS A 1 128 ? 0.834 5.180 -27.445 1.00 86.50 128 LYS A C 1
ATOM 1047 O O . LYS A 1 128 ? 0.837 4.022 -27.852 1.00 86.50 128 LYS A O 1
ATOM 1052 N N . LYS A 1 129 ? 1.563 6.146 -28.006 1.00 88.19 129 LYS A N 1
ATOM 1053 C CA . LYS A 1 129 ? 2.454 5.921 -29.143 1.00 88.19 129 LYS A CA 1
ATOM 1054 C C . LYS A 1 129 ? 3.625 5.004 -28.791 1.00 88.19 129 LYS A C 1
ATOM 1056 O O . LYS A 1 129 ? 3.914 4.092 -29.558 1.00 88.19 129 LYS A O 1
ATOM 1061 N N . GLU A 1 130 ? 4.292 5.231 -27.658 1.00 88.62 130 GLU A N 1
ATOM 1062 C CA . GLU A 1 130 ? 5.437 4.411 -27.231 1.00 88.62 130 GLU A CA 1
ATOM 1063 C C . GLU A 1 130 ? 5.034 2.958 -26.957 1.00 88.62 130 GLU A C 1
ATOM 1065 O O . GLU A 1 130 ? 5.743 2.025 -27.329 1.00 88.62 130 GLU A O 1
ATOM 1070 N N . TYR A 1 131 ? 3.874 2.762 -26.331 1.00 91.06 131 TYR A N 1
ATOM 1071 C CA . TYR A 1 131 ? 3.406 1.453 -25.887 1.00 91.06 131 TYR A CA 1
ATOM 1072 C C . TYR A 1 131 ? 2.258 0.894 -26.731 1.00 91.06 131 TYR A C 1
ATOM 1074 O O . TYR A 1 131 ? 1.551 -0.011 -26.285 1.00 91.06 131 TYR A O 1
ATOM 1082 N N . ALA A 1 132 ? 2.109 1.367 -27.972 1.00 90.19 132 ALA A N 1
ATOM 1083 C CA . ALA A 1 132 ? 1.029 0.977 -28.878 1.00 90.19 132 ALA A CA 1
ATOM 1084 C C . ALA A 1 132 ? 0.911 -0.546 -29.051 1.00 90.19 132 ALA A C 1
ATOM 1086 O O . ALA A 1 132 ? -0.192 -1.070 -29.162 1.00 90.19 132 ALA A O 1
ATOM 1087 N N . GLU A 1 133 ? 2.035 -1.275 -29.030 1.00 90.06 133 GLU A N 1
ATOM 1088 C CA . GLU A 1 133 ? 2.043 -2.741 -29.118 1.00 90.06 133 GLU A CA 1
ATOM 1089 C C . GLU A 1 133 ? 1.371 -3.432 -27.923 1.00 90.06 133 GLU A C 1
ATOM 1091 O O . GLU A 1 133 ? 0.719 -4.459 -28.107 1.00 90.06 133 GLU A O 1
ATOM 1096 N N . TYR A 1 134 ? 1.498 -2.863 -26.722 1.00 88.00 134 TYR A N 1
ATOM 1097 C CA . TYR A 1 134 ? 0.973 -3.419 -25.469 1.00 88.00 134 TYR A CA 1
ATOM 1098 C C . TYR A 1 134 ? -0.457 -2.960 -25.181 1.00 88.00 134 TYR A C 1
ATOM 1100 O O . TYR A 1 134 ? -1.185 -3.631 -24.453 1.00 88.00 134 TYR A O 1
ATOM 1108 N N . LEU A 1 135 ? -0.857 -1.827 -25.761 1.00 89.44 135 LEU A N 1
ATOM 1109 C CA . LEU A 1 135 ? -2.150 -1.181 -25.541 1.00 89.44 135 LEU A CA 1
ATOM 1110 C C . LEU A 1 135 ? -3.172 -1.462 -26.659 1.00 89.44 135 LEU A C 1
ATOM 1112 O O . LEU A 1 135 ? -4.244 -0.865 -26.663 1.00 89.44 135 LEU A O 1
ATOM 1116 N N . LYS A 1 136 ? -2.877 -2.349 -27.624 1.00 84.06 136 LYS A N 1
ATOM 1117 C CA . LYS A 1 136 ? -3.763 -2.608 -28.778 1.00 84.06 136 LYS A CA 1
ATOM 1118 C C . LYS A 1 136 ? -5.194 -2.944 -28.337 1.00 84.06 136 LYS A C 1
ATOM 1120 O O . LYS A 1 136 ? -5.426 -3.983 -27.721 1.00 84.06 136 LYS A O 1
ATOM 1125 N N . GLY A 1 137 ? -6.143 -2.076 -28.697 1.00 79.62 137 GLY A N 1
ATOM 1126 C CA . GLY A 1 137 ? -7.566 -2.233 -28.374 1.00 79.62 137 GLY A CA 1
ATOM 1127 C C . GLY A 1 137 ? -7.902 -2.067 -26.887 1.00 79.62 137 GLY A C 1
ATOM 1128 O O . GLY A 1 137 ? -8.913 -2.598 -26.436 1.00 79.62 137 GLY A O 1
ATOM 1129 N N . ARG A 1 138 ? -7.037 -1.404 -26.107 1.00 84.56 138 ARG A N 1
ATOM 1130 C CA . ARG A 1 138 ? -7.217 -1.150 -24.672 1.00 84.56 138 ARG A CA 1
ATOM 1131 C C . ARG A 1 138 ? -7.142 0.352 -24.413 1.00 84.56 138 ARG A C 1
ATOM 1133 O O . ARG A 1 138 ? -6.056 0.926 -24.433 1.00 84.56 138 ARG A O 1
ATOM 1140 N N . ASP A 1 139 ? -8.281 0.965 -24.114 1.00 83.56 139 ASP A N 1
ATOM 1141 C CA . ASP A 1 139 ? -8.335 2.408 -23.857 1.00 83.56 139 ASP A CA 1
ATOM 1142 C C . ASP A 1 139 ? -8.118 2.769 -22.379 1.00 83.56 139 ASP A C 1
ATOM 1144 O O . ASP A 1 139 ? -7.671 3.876 -22.072 1.00 83.56 139 ASP A O 1
ATOM 1148 N N . CYS A 1 140 ? -8.362 1.819 -21.468 1.00 89.81 140 CYS A N 1
ATOM 1149 C CA . CYS A 1 140 ? -8.110 1.973 -20.037 1.00 89.81 140 CYS A CA 1
ATOM 1150 C C . CYS A 1 140 ? -6.848 1.242 -19.597 1.00 89.81 140 CYS A C 1
ATOM 1152 O O . CYS A 1 140 ? -6.745 0.014 -19.677 1.00 89.81 140 CYS A O 1
ATOM 1154 N N . PHE A 1 141 ? -5.896 1.999 -19.071 1.00 91.62 141 PHE A N 1
ATOM 1155 C CA . PHE A 1 141 ? -4.654 1.455 -18.543 1.00 91.62 141 PHE A CA 1
ATOM 1156 C C . PHE A 1 141 ? -4.086 2.372 -17.462 1.00 91.62 141 PHE A C 1
ATOM 1158 O O . PHE A 1 141 ? -4.443 3.541 -17.373 1.00 91.62 141 PHE A O 1
ATOM 1165 N N . ALA A 1 142 ? -3.186 1.848 -16.644 1.00 91.12 142 ALA A N 1
ATOM 1166 C CA . ALA A 1 142 ? -2.376 2.635 -15.730 1.00 91.12 142 ALA A CA 1
ATOM 1167 C C . ALA A 1 142 ? -0.897 2.399 -16.009 1.00 91.12 142 ALA A C 1
ATOM 1169 O O . ALA A 1 142 ? -0.503 1.327 -16.478 1.00 91.12 142 ALA A O 1
ATOM 1170 N N . ILE A 1 143 ? -0.085 3.404 -15.708 1.00 92.19 143 ILE A N 1
ATOM 1171 C CA . ILE A 1 143 ? 1.366 3.338 -15.807 1.00 92.19 143 ILE A CA 1
ATOM 1172 C C . ILE A 1 143 ? 1.968 3.763 -14.489 1.00 92.19 143 ILE A C 1
ATOM 1174 O O . ILE A 1 143 ? 1.666 4.840 -13.985 1.00 92.19 143 ILE A O 1
ATOM 1178 N N . GLU A 1 144 ? 2.871 2.938 -13.979 1.00 94.25 144 GLU A N 1
ATOM 1179 C CA . GLU A 1 144 ? 3.710 3.254 -12.833 1.00 94.25 144 GLU A CA 1
ATOM 1180 C C . GLU A 1 144 ? 5.166 3.295 -13.291 1.00 94.25 144 GLU A C 1
ATOM 1182 O O . GLU A 1 144 ? 5.723 2.284 -13.720 1.00 94.25 144 GLU A O 1
ATOM 1187 N N . ARG A 1 145 ? 5.791 4.470 -13.227 1.00 94.50 145 ARG A N 1
ATOM 1188 C CA . ARG A 1 145 ? 7.199 4.655 -13.578 1.00 94.50 145 ARG A CA 1
ATOM 1189 C C . ARG A 1 145 ? 8.060 4.549 -12.338 1.00 94.50 145 ARG A C 1
ATOM 1191 O O . ARG A 1 145 ? 7.925 5.364 -11.430 1.00 94.50 145 ARG A O 1
ATOM 1198 N N . PHE A 1 146 ? 9.013 3.627 -12.353 1.00 95.31 146 PHE A N 1
ATOM 1199 C CA . PHE A 1 146 ? 10.000 3.451 -11.295 1.00 95.31 146 PHE A CA 1
ATOM 1200 C C . PHE A 1 146 ? 11.359 3.974 -11.743 1.00 95.31 146 PHE A C 1
ATOM 1202 O O . PHE A 1 146 ? 11.835 3.652 -12.828 1.00 95.31 146 PHE A O 1
ATOM 1209 N N . CYS A 1 147 ? 12.009 4.755 -10.884 1.00 94.62 147 CYS A N 1
ATOM 1210 C CA . CYS A 1 147 ? 13.390 5.189 -11.047 1.00 94.62 147 CYS A CA 1
ATOM 1211 C C . CYS A 1 147 ? 14.226 4.641 -9.895 1.00 94.62 147 CYS A C 1
ATOM 1213 O O . CYS A 1 147 ? 14.010 4.977 -8.726 1.00 94.62 147 CYS A O 1
ATOM 1215 N N . VAL A 1 148 ? 15.205 3.816 -10.256 1.00 93.88 148 VAL A N 1
ATOM 1216 C CA . VAL A 1 148 ? 15.971 2.983 -9.335 1.00 93.88 148 VAL A CA 1
ATOM 1217 C C . VAL A 1 148 ? 17.454 3.251 -9.541 1.00 93.88 148 VAL A C 1
ATOM 1219 O O . VAL A 1 148 ? 17.948 3.201 -10.667 1.00 93.88 148 VAL A O 1
ATOM 1222 N N . ARG A 1 149 ? 18.187 3.541 -8.465 1.00 91.12 149 ARG A N 1
ATOM 1223 C CA . ARG A 1 149 ? 19.644 3.724 -8.536 1.00 91.12 149 ARG A CA 1
ATOM 1224 C C . ARG A 1 149 ? 20.352 2.385 -8.449 1.00 91.12 149 ARG A C 1
ATOM 1226 O O . ARG A 1 149 ? 19.919 1.498 -7.721 1.00 91.12 149 ARG A O 1
ATOM 1233 N N . TYR A 1 150 ? 21.474 2.257 -9.147 1.00 87.44 150 TYR A N 1
ATOM 1234 C CA . TYR A 1 150 ? 22.371 1.144 -8.869 1.00 87.44 150 TYR A CA 1
ATOM 1235 C C . TYR A 1 150 ? 22.890 1.226 -7.427 1.00 87.44 150 TYR A C 1
ATOM 1237 O O . TYR A 1 150 ? 23.041 2.336 -6.906 1.00 87.44 150 TYR A O 1
ATOM 1245 N N . PRO A 1 151 ? 23.228 0.083 -6.803 1.00 79.62 151 PRO A N 1
ATOM 1246 C CA . PRO A 1 151 ? 23.960 0.086 -5.542 1.00 79.62 151 PRO A CA 1
ATOM 1247 C C . PRO A 1 151 ? 25.230 0.929 -5.666 1.00 79.62 151 PRO A C 1
ATOM 1249 O O . PRO A 1 151 ? 25.889 0.949 -6.726 1.00 79.62 151 PRO A O 1
ATOM 1252 N N . LYS A 1 152 ? 25.566 1.614 -4.572 1.00 75.62 152 LYS A N 1
ATOM 1253 C CA . LYS A 1 152 ? 26.822 2.335 -4.419 1.00 75.62 152 LYS A CA 1
ATOM 1254 C C . LYS A 1 152 ? 27.947 1.338 -4.659 1.00 75.62 152 LYS A C 1
ATOM 1256 O O . LYS A 1 152 ? 27.930 0.197 -4.210 1.00 75.62 152 LYS A O 1
ATOM 1261 N N . SER A 1 153 ? 28.901 1.767 -5.467 1.00 70.44 153 SER A N 1
ATOM 1262 C CA . SER A 1 153 ? 30.144 1.041 -5.670 1.00 70.44 153 SER A CA 1
ATOM 1263 C C . SER A 1 153 ? 31.252 1.914 -5.120 1.00 70.44 153 SER A C 1
ATOM 1265 O O . SER A 1 153 ? 31.288 3.106 -5.423 1.00 70.44 153 SER A O 1
ATOM 1267 N N . ASP A 1 154 ? 32.159 1.343 -4.341 1.00 61.53 154 ASP A N 1
ATOM 1268 C CA . ASP A 1 154 ? 33.363 2.053 -3.904 1.00 61.53 154 ASP A CA 1
ATOM 1269 C C . ASP A 1 154 ? 34.429 2.079 -5.010 1.00 61.53 154 ASP A C 1
ATOM 1271 O O . ASP A 1 154 ? 35.374 2.864 -4.973 1.00 61.53 154 ASP A O 1
ATOM 1275 N N . SER A 1 155 ? 34.241 1.282 -6.068 1.00 77.81 155 SER A N 1
ATOM 1276 C CA . SER A 1 155 ? 35.160 1.212 -7.198 1.00 77.81 155 SER A CA 1
ATOM 1277 C C . SER A 1 155 ? 34.946 2.374 -8.172 1.00 77.81 155 SER A C 1
ATOM 1279 O O . SER A 1 155 ? 33.941 2.453 -8.886 1.00 77.81 155 SER A O 1
ATOM 1281 N N . ILE A 1 156 ? 35.948 3.252 -8.260 1.00 72.94 156 ILE A N 1
ATOM 1282 C CA . ILE A 1 156 ? 36.027 4.330 -9.260 1.00 72.94 156 ILE A CA 1
ATOM 1283 C C . ILE A 1 156 ? 35.951 3.756 -10.684 1.00 72.94 156 ILE A C 1
ATOM 1285 O O . ILE A 1 156 ? 35.265 4.315 -11.537 1.00 72.94 156 ILE A O 1
ATOM 1289 N N . PHE A 1 157 ? 36.576 2.598 -10.923 1.00 75.00 157 PHE A N 1
ATOM 1290 C CA . PHE A 1 157 ? 36.549 1.917 -12.218 1.00 75.00 157 PHE A CA 1
ATOM 1291 C C . PHE A 1 157 ? 35.134 1.475 -12.612 1.00 75.00 157 PHE A C 1
ATOM 1293 O O . PHE A 1 157 ? 34.717 1.710 -13.741 1.00 75.00 157 PHE A O 1
ATOM 1300 N N . GLN A 1 158 ? 34.348 0.921 -11.680 1.00 71.81 158 GLN A N 1
ATOM 1301 C CA . GLN A 1 158 ? 32.949 0.564 -11.954 1.00 71.81 158 GLN A CA 1
ATOM 1302 C C . GLN A 1 158 ? 32.065 1.793 -12.199 1.00 71.81 158 GLN A C 1
ATOM 1304 O O . GLN A 1 158 ? 31.190 1.750 -13.064 1.00 71.81 158 GLN A O 1
ATOM 1309 N N . LYS A 1 159 ? 32.287 2.900 -11.474 1.00 72.62 159 LYS A N 1
ATOM 1310 C CA . LYS A 1 159 ? 31.577 4.166 -11.735 1.00 72.62 159 LYS A CA 1
ATOM 1311 C C . LYS A 1 159 ? 31.880 4.696 -13.136 1.00 72.62 159 LYS A C 1
ATOM 1313 O O . LYS A 1 159 ? 30.956 5.094 -13.842 1.00 72.62 159 LYS A O 1
ATOM 1318 N N . LEU A 1 160 ? 33.151 4.663 -13.541 1.00 76.44 160 LEU A N 1
ATOM 1319 C CA . LEU A 1 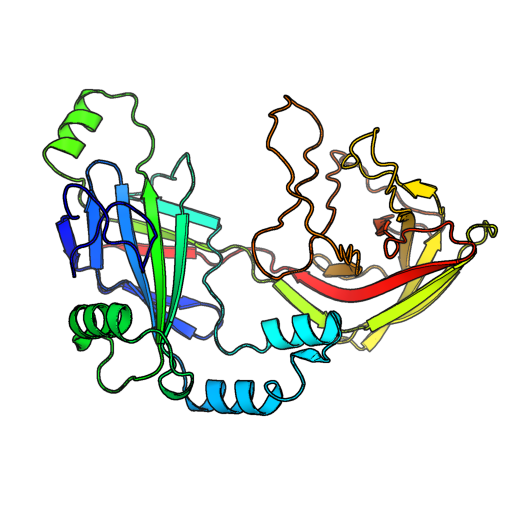160 ? 33.589 5.088 -14.869 1.00 76.44 160 LEU A CA 1
ATOM 1320 C C . LEU A 1 160 ? 33.015 4.180 -15.965 1.00 76.44 160 LEU A C 1
ATOM 1322 O O . LEU A 1 160 ? 32.450 4.675 -16.935 1.00 76.44 160 LEU A O 1
ATOM 1326 N N . LEU A 1 161 ? 33.074 2.859 -15.779 1.00 77.94 161 LEU A N 1
ATOM 1327 C CA . LEU A 1 161 ? 32.474 1.884 -16.692 1.00 77.94 161 LEU A CA 1
ATOM 1328 C C . LEU A 1 161 ? 30.986 2.136 -16.898 1.00 77.94 161 LEU A C 1
ATOM 1330 O O . LEU A 1 161 ? 30.553 2.188 -18.038 1.00 77.94 161 LEU A O 1
ATOM 1334 N N . ARG A 1 162 ? 30.218 2.367 -15.827 1.00 77.62 162 ARG A N 1
ATOM 1335 C CA . ARG A 1 162 ? 28.782 2.678 -15.930 1.00 77.62 162 ARG A CA 1
ATOM 1336 C C . ARG A 1 162 ? 28.503 3.960 -16.706 1.00 77.62 162 ARG A C 1
ATOM 1338 O O . ARG A 1 162 ? 27.461 4.066 -17.346 1.00 77.62 162 ARG A O 1
ATOM 1345 N N . PHE A 1 163 ? 29.406 4.935 -16.625 1.00 76.12 163 PHE A N 1
ATOM 1346 C CA . PHE A 1 163 ? 29.289 6.187 -17.365 1.00 76.12 163 PHE A CA 1
ATOM 1347 C C . PHE A 1 163 ? 29.482 5.994 -18.870 1.00 76.12 163 PHE A C 1
ATOM 1349 O O . PHE A 1 163 ? 28.754 6.601 -19.650 1.00 76.12 163 PHE A O 1
ATOM 1356 N N . ILE A 1 164 ? 30.416 5.128 -19.269 1.00 75.88 164 ILE A N 1
ATOM 1357 C CA . ILE A 1 164 ? 30.722 4.864 -20.682 1.00 75.88 164 ILE A CA 1
ATOM 1358 C C . ILE A 1 164 ? 29.759 3.810 -21.264 1.00 75.88 164 ILE A C 1
ATOM 1360 O O . ILE A 1 164 ? 29.264 3.964 -22.376 1.00 75.88 164 ILE A O 1
ATOM 1364 N N . TRP A 1 165 ? 29.457 2.763 -20.494 1.00 75.75 165 TRP A N 1
ATOM 1365 C CA . TRP A 1 165 ? 28.611 1.629 -20.863 1.00 75.75 165 TRP A CA 1
ATOM 1366 C C . TRP A 1 165 ? 27.591 1.366 -19.746 1.00 75.75 165 TRP A C 1
ATOM 1368 O O . TRP A 1 165 ? 27.906 0.682 -18.767 1.00 75.75 165 TRP A O 1
ATOM 1378 N N . PRO A 1 166 ? 26.355 1.889 -19.862 1.00 77.38 166 PRO A N 1
ATOM 1379 C CA . PRO A 1 166 ? 25.298 1.588 -18.906 1.00 77.38 166 PRO A CA 1
ATOM 1380 C C . PRO A 1 166 ? 25.116 0.071 -18.747 1.00 77.38 166 PRO A C 1
ATOM 1382 O O . PRO A 1 166 ? 24.897 -0.640 -19.730 1.00 77.38 166 PRO A O 1
ATOM 1385 N N . GLU A 1 167 ? 25.210 -0.413 -17.506 1.00 80.75 167 GLU A N 1
ATOM 1386 C CA . GLU A 1 167 ? 25.185 -1.843 -17.165 1.00 80.75 167 GLU A CA 1
ATOM 1387 C C . GLU A 1 167 ? 23.946 -2.534 -17.762 1.00 80.75 167 GLU A C 1
ATOM 1389 O O . GLU A 1 167 ? 22.832 -2.025 -17.637 1.00 80.75 167 GLU A O 1
ATOM 1394 N N . HIS A 1 168 ? 24.133 -3.666 -18.450 1.00 87.69 168 HIS A N 1
ATOM 1395 C CA . HIS A 1 168 ? 23.013 -4.449 -18.975 1.00 87.69 168 HIS A CA 1
ATOM 1396 C C . HIS A 1 168 ? 22.237 -5.087 -17.820 1.00 87.69 168 HIS A C 1
ATOM 1398 O O . HIS A 1 168 ? 22.830 -5.579 -16.853 1.00 87.69 168 HIS A O 1
ATOM 1404 N N . VAL A 1 169 ? 20.910 -5.084 -17.911 1.00 92.25 169 VAL A N 1
ATOM 1405 C CA . VAL A 1 169 ? 20.061 -5.685 -16.881 1.00 92.25 169 VAL A CA 1
ATOM 1406 C C . VAL A 1 169 ? 19.778 -7.117 -17.295 1.00 92.25 169 VAL A C 1
ATOM 1408 O O . VAL A 1 169 ? 18.985 -7.341 -18.195 1.00 92.25 169 VAL A O 1
ATOM 1411 N N . ASN A 1 170 ? 20.430 -8.081 -16.651 1.00 93.19 170 ASN A N 1
ATOM 1412 C CA . ASN A 1 170 ? 20.241 -9.510 -16.923 1.00 93.19 170 ASN A CA 1
ATOM 1413 C C . ASN A 1 170 ? 19.214 -10.132 -15.976 1.00 93.19 170 ASN A C 1
ATOM 1415 O O . ASN A 1 170 ? 18.596 -11.146 -16.285 1.00 93.19 170 ASN A O 1
ATOM 1419 N N . ARG A 1 171 ? 19.074 -9.563 -14.772 1.00 94.69 171 ARG A N 1
ATOM 1420 C CA . ARG A 1 171 ? 18.097 -10.012 -13.780 1.00 94.69 171 ARG A CA 1
ATOM 1421 C C . ARG A 1 171 ? 17.450 -8.828 -13.090 1.00 94.69 171 ARG A C 1
ATOM 1423 O O . ARG A 1 171 ? 18.150 -7.952 -12.580 1.00 94.69 171 ARG A O 1
ATOM 1430 N N . LEU A 1 172 ? 16.128 -8.853 -13.017 1.00 96.31 172 LEU A N 1
ATOM 1431 C CA . LEU A 1 172 ? 15.334 -7.918 -12.230 1.00 96.31 172 LEU A CA 1
ATOM 1432 C C . LEU A 1 172 ? 14.559 -8.724 -11.194 1.00 96.31 172 LEU A C 1
ATOM 1434 O O . LEU A 1 172 ? 13.881 -9.685 -11.544 1.00 96.31 172 LEU A O 1
ATOM 1438 N N . HIS A 1 173 ? 14.670 -8.352 -9.926 1.00 96.75 173 HIS A N 1
ATOM 1439 C CA . HIS A 1 173 ? 13.851 -8.925 -8.867 1.00 96.75 173 HIS A CA 1
ATOM 1440 C C . HIS A 1 173 ? 13.075 -7.812 -8.176 1.00 96.75 173 HIS A C 1
ATOM 1442 O O . HIS A 1 173 ? 13.641 -6.754 -7.901 1.00 96.75 173 HIS A O 1
ATOM 1448 N N . MET A 1 174 ? 11.799 -8.047 -7.905 1.00 95.94 174 MET A N 1
ATOM 1449 C CA . MET A 1 174 ? 10.924 -7.122 -7.200 1.00 95.94 174 MET A CA 1
ATOM 1450 C C . MET A 1 174 ? 10.206 -7.864 -6.081 1.00 95.94 174 MET A C 1
ATOM 1452 O O . MET A 1 174 ? 9.663 -8.943 -6.306 1.00 95.94 174 MET A O 1
ATOM 1456 N N . THR A 1 175 ? 10.163 -7.262 -4.902 1.00 94.88 175 THR A N 1
ATOM 1457 C CA . THR A 1 175 ? 9.404 -7.763 -3.756 1.00 94.88 175 THR A CA 1
ATOM 1458 C C . THR A 1 175 ? 8.373 -6.715 -3.382 1.00 94.88 175 THR A C 1
ATOM 1460 O O . THR A 1 175 ? 8.712 -5.535 -3.257 1.00 94.88 175 THR A O 1
ATOM 1463 N N . THR A 1 176 ? 7.113 -7.114 -3.232 1.00 92.56 176 THR A N 1
ATOM 1464 C CA . THR A 1 176 ? 6.054 -6.204 -2.780 1.00 92.56 176 THR A CA 1
ATOM 1465 C C . THR A 1 176 ? 6.035 -6.108 -1.267 1.00 92.56 176 THR A C 1
ATOM 1467 O O . THR A 1 176 ? 6.515 -7.002 -0.576 1.00 92.56 176 THR A O 1
ATOM 1470 N N . GLU A 1 177 ? 5.421 -5.059 -0.739 1.00 89.62 177 GLU A N 1
ATOM 1471 C CA . GLU A 1 177 ? 4.940 -5.088 0.636 1.00 89.62 177 GLU A CA 1
ATOM 1472 C C . GLU A 1 177 ? 3.882 -6.203 0.790 1.00 89.62 177 GLU A C 1
ATOM 1474 O O . GLU A 1 177 ? 3.215 -6.566 -0.197 1.00 89.62 177 GLU A O 1
ATOM 1479 N N . PRO A 1 178 ? 3.730 -6.785 1.993 1.00 85.81 178 PRO A N 1
ATOM 1480 C CA . PRO A 1 178 ? 2.649 -7.719 2.267 1.00 85.81 178 PRO A CA 1
ATOM 1481 C C . PRO A 1 178 ? 1.289 -7.071 2.022 1.00 85.81 178 PRO A C 1
ATOM 1483 O O . PRO A 1 178 ? 1.069 -5.906 2.369 1.00 85.81 178 PRO A O 1
ATOM 1486 N N . HIS A 1 179 ? 0.376 -7.823 1.409 1.00 84.19 179 HIS A N 1
ATOM 1487 C CA . HIS A 1 179 ? -0.955 -7.307 1.141 1.00 84.19 179 HIS A CA 1
ATOM 1488 C C . HIS A 1 179 ? -1.707 -7.096 2.457 1.00 84.19 179 HIS A C 1
ATOM 1490 O O . HIS A 1 179 ? -1.606 -7.903 3.386 1.00 84.19 179 HIS A O 1
ATOM 1496 N N . ARG A 1 180 ? -2.447 -5.990 2.534 1.00 84.88 180 ARG A N 1
ATOM 1497 C CA . ARG A 1 180 ? -3.254 -5.637 3.699 1.00 84.88 180 ARG A CA 1
ATOM 1498 C C . ARG A 1 180 ? -4.711 -5.634 3.298 1.00 84.88 180 ARG A C 1
ATOM 1500 O O . ARG A 1 180 ? -5.084 -4.949 2.349 1.00 84.88 180 ARG A O 1
ATOM 1507 N N . HIS A 1 181 ? -5.504 -6.388 4.035 1.00 88.25 181 HIS A N 1
ATOM 1508 C CA . HIS A 1 181 ? -6.944 -6.408 3.908 1.00 88.25 181 HIS A CA 1
ATOM 1509 C C . HIS A 1 181 ? -7.567 -5.655 5.075 1.00 88.25 181 HIS A C 1
ATOM 1511 O O . HIS A 1 181 ? -7.079 -5.722 6.198 1.00 88.25 181 HIS A O 1
ATOM 1517 N N . TYR A 1 182 ? -8.646 -4.944 4.806 1.00 89.81 182 TYR A N 1
ATOM 1518 C CA . TYR A 1 182 ? -9.384 -4.153 5.766 1.00 89.81 182 TYR A CA 1
ATOM 1519 C C . TYR A 1 182 ? -10.839 -4.613 5.808 1.00 89.81 182 TYR A C 1
ATOM 1521 O O . TYR A 1 182 ? -11.525 -4.612 4.784 1.00 89.81 182 TYR A O 1
ATOM 1529 N N . ASP A 1 183 ? -11.305 -4.964 7.002 1.00 92.25 183 ASP A N 1
ATOM 1530 C CA . ASP A 1 183 ? -12.695 -5.315 7.270 1.00 92.25 183 ASP A CA 1
ATOM 1531 C C . ASP A 1 183 ? -13.343 -4.217 8.128 1.00 92.25 183 ASP A C 1
ATOM 1533 O O . ASP A 1 183 ? -12.876 -3.962 9.244 1.00 92.25 183 ASP A O 1
ATOM 1537 N N . PRO A 1 184 ? -14.391 -3.533 7.640 1.00 92.69 184 PRO A N 1
ATOM 1538 C CA . PRO A 1 184 ? -14.993 -2.404 8.345 1.00 92.69 184 PRO A CA 1
ATOM 1539 C C . PRO A 1 184 ? -15.763 -2.840 9.605 1.00 92.69 184 PRO A C 1
ATOM 1541 O O . PRO A 1 184 ? -16.431 -3.872 9.602 1.00 92.69 184 PRO A O 1
ATOM 1544 N N . LEU A 1 185 ? -15.694 -2.020 10.662 1.00 91.38 185 LEU A N 1
ATOM 1545 C CA . LEU A 1 185 ? -16.483 -2.160 11.900 1.00 91.38 185 LEU A CA 1
ATOM 1546 C C . LEU A 1 185 ? -17.298 -0.898 12.223 1.00 91.38 185 LEU A C 1
ATOM 1548 O O . LEU A 1 185 ? -18.454 -1.017 12.604 1.00 91.38 185 LEU A O 1
ATOM 1552 N N . ASP A 1 186 ? -16.699 0.286 12.057 1.00 90.25 186 ASP A N 1
ATOM 1553 C CA . ASP A 1 186 ? -17.314 1.604 12.310 1.00 90.25 186 ASP A CA 1
ATOM 1554 C C . ASP A 1 186 ? -17.956 1.759 13.704 1.00 90.25 186 ASP A C 1
ATOM 1556 O O . ASP A 1 186 ? -19.147 2.030 13.854 1.00 90.25 186 ASP A O 1
ATOM 1560 N N . ILE A 1 187 ? -17.156 1.560 14.753 1.00 91.50 187 ILE A N 1
ATOM 1561 C CA . ILE A 1 187 ? -17.616 1.626 16.146 1.00 91.50 187 ILE A CA 1
ATOM 1562 C C . ILE A 1 187 ? -17.094 2.903 16.795 1.00 91.50 187 ILE A C 1
ATOM 1564 O O . ILE A 1 187 ? -15.887 3.128 16.835 1.00 91.50 187 ILE A O 1
ATOM 1568 N N . THR A 1 188 ? -17.989 3.712 17.359 1.00 91.56 188 THR A N 1
ATOM 1569 C CA . THR A 1 188 ? -17.623 4.913 18.123 1.00 91.56 188 THR A CA 1
ATOM 1570 C C . THR A 1 188 ? -17.817 4.676 19.615 1.00 91.56 188 THR A C 1
ATOM 1572 O O . THR A 1 188 ? -18.880 4.243 20.053 1.00 91.56 188 THR A O 1
ATOM 1575 N N . ILE A 1 189 ? -16.787 4.988 20.396 1.00 91.25 189 ILE A N 1
ATOM 1576 C CA . ILE A 1 189 ? -16.762 4.861 21.850 1.00 91.25 189 ILE A CA 1
ATOM 1577 C C . ILE A 1 189 ? -16.575 6.251 22.441 1.00 91.25 189 ILE A C 1
ATOM 1579 O O . ILE A 1 189 ? -15.634 6.954 22.076 1.00 91.25 189 ILE A O 1
ATOM 1583 N N . HIS A 1 190 ? -17.432 6.623 23.387 1.00 90.69 190 HIS A N 1
ATOM 1584 C CA . HIS A 1 190 ? -17.318 7.870 24.133 1.00 90.69 190 HIS A CA 1
ATOM 1585 C C . HIS A 1 190 ? -16.919 7.574 25.575 1.00 90.69 190 HIS A C 1
ATOM 1587 O O . HIS A 1 190 ? -17.563 6.774 26.249 1.00 90.69 190 HIS A O 1
ATOM 1593 N N . MET A 1 191 ? -15.872 8.235 26.061 1.00 88.62 191 MET A N 1
ATOM 1594 C CA . MET A 1 191 ? -15.396 8.079 27.434 1.00 88.62 191 MET A CA 1
ATOM 1595 C C . MET A 1 191 ? -15.282 9.429 28.123 1.00 88.62 191 MET A C 1
ATOM 1597 O O . MET A 1 191 ? -14.731 10.374 27.560 1.00 88.62 191 MET A O 1
ATOM 1601 N N . SER A 1 192 ? -15.753 9.524 29.366 1.00 87.19 192 SER A N 1
ATOM 1602 C CA . SER A 1 192 ? -15.540 10.730 30.164 1.00 87.19 192 SER A CA 1
ATOM 1603 C C . SER A 1 192 ? -14.074 10.856 30.574 1.00 87.19 192 SER A C 1
ATOM 1605 O O . SER A 1 192 ? -13.488 9.910 31.092 1.00 87.19 192 SER A O 1
ATOM 1607 N N . THR A 1 193 ? -13.500 12.053 30.451 1.00 82.62 193 THR A N 1
ATOM 1608 C CA . THR A 1 193 ? -12.128 12.332 30.914 1.00 82.62 193 THR A CA 1
ATOM 1609 C C . THR A 1 193 ? -12.001 12.361 32.439 1.00 82.62 193 THR A C 1
ATOM 1611 O O . THR A 1 193 ? -10.892 12.370 32.974 1.00 82.62 193 THR A O 1
ATOM 1614 N N . ARG A 1 194 ? -13.131 12.371 33.159 1.00 78.75 194 ARG A N 1
ATOM 1615 C CA . ARG A 1 194 ? -13.192 12.403 34.629 1.00 78.75 194 ARG A CA 1
ATOM 1616 C C . ARG A 1 194 ? -13.388 11.018 35.245 1.00 78.75 194 ARG A C 1
ATOM 1618 O O . ARG A 1 194 ? -13.060 10.828 36.415 1.00 78.75 194 ARG A O 1
ATOM 1625 N N . GLN A 1 195 ? -13.919 10.063 34.482 1.00 70.50 195 GLN A N 1
ATOM 1626 C CA . GLN A 1 195 ? -14.100 8.689 34.941 1.00 70.50 195 GLN A CA 1
ATOM 1627 C C . GLN A 1 195 ? -12.804 7.897 34.764 1.00 70.50 195 GLN A C 1
ATOM 1629 O O . GLN A 1 195 ? -12.159 7.940 33.722 1.00 70.50 195 GLN A O 1
ATOM 1634 N N . LYS A 1 196 ? -12.424 7.165 35.815 1.00 69.44 196 LYS A N 1
ATOM 1635 C CA . LYS A 1 196 ? -11.262 6.258 35.812 1.00 69.44 196 LYS A CA 1
ATOM 1636 C C . LYS A 1 196 ? -11.645 4.801 35.551 1.00 69.44 196 LYS A C 1
ATOM 1638 O O . LYS A 1 196 ? -10.776 3.930 35.587 1.00 69.44 196 LYS A O 1
ATOM 1643 N N . GLU A 1 197 ? -12.934 4.541 35.371 1.00 73.88 197 GLU A N 1
ATOM 1644 C CA . GLU A 1 197 ? -13.458 3.201 35.157 1.00 73.88 197 GLU A CA 1
ATOM 1645 C C . GLU A 1 197 ? -13.133 2.714 33.747 1.00 73.88 197 GLU A C 1
ATOM 1647 O O . GLU A 1 197 ? -12.956 3.494 32.810 1.00 73.88 197 GLU A O 1
ATOM 1652 N N . GLU A 1 198 ? -12.993 1.400 33.634 1.00 82.69 198 GLU A N 1
ATOM 1653 C CA . GLU A 1 198 ? -12.814 0.732 32.356 1.00 82.69 198 GLU A CA 1
ATOM 1654 C C . GLU A 1 198 ? -14.119 0.782 31.560 1.00 82.69 198 GLU A C 1
ATOM 1656 O O . GLU A 1 198 ? -15.203 0.595 32.111 1.00 82.69 198 GLU A O 1
ATOM 1661 N N . HIS A 1 199 ? -14.008 1.015 30.256 1.00 89.38 199 HIS A N 1
ATOM 1662 C CA . HIS A 1 199 ? -15.132 0.936 29.338 1.00 89.38 199 HIS A CA 1
ATOM 1663 C C . HIS A 1 199 ? -14.991 -0.319 28.486 1.00 89.38 199 HIS A C 1
ATOM 1665 O O . HIS A 1 199 ? -13.925 -0.556 27.924 1.00 89.38 199 HIS A O 1
ATOM 1671 N N . ASN A 1 200 ? -16.050 -1.115 28.371 1.00 92.12 200 ASN A N 1
ATOM 1672 C CA . ASN A 1 200 ? -16.037 -2.307 27.534 1.00 92.12 200 ASN A CA 1
ATOM 1673 C C . ASN A 1 200 ? -17.120 -2.255 26.461 1.00 92.12 200 ASN A C 1
ATOM 1675 O O . ASN A 1 200 ? -18.202 -1.714 26.676 1.00 92.12 200 ASN A O 1
ATOM 1679 N N . ILE A 1 201 ? -16.797 -2.808 25.297 1.00 94.38 201 ILE A N 1
ATOM 1680 C CA . ILE A 1 201 ? -17.710 -2.919 24.165 1.00 94.38 201 ILE A CA 1
ATOM 1681 C C . ILE A 1 201 ? -17.502 -4.256 23.467 1.00 94.38 201 ILE A C 1
ATOM 1683 O O . ILE A 1 201 ? -16.367 -4.676 23.240 1.00 94.38 201 ILE A O 1
ATOM 1687 N N . SER A 1 202 ? -18.599 -4.917 23.116 1.00 95.75 202 SER A N 1
ATOM 1688 C CA . SER A 1 202 ? -18.562 -6.152 22.339 1.00 95.75 202 SER A CA 1
ATOM 1689 C C . SER A 1 202 ? -18.776 -5.868 20.854 1.00 95.75 202 SER A C 1
ATOM 1691 O O . SER A 1 202 ? -19.564 -4.997 20.485 1.00 95.75 202 SER A O 1
ATOM 1693 N N . PHE A 1 203 ? -18.075 -6.603 19.998 1.00 96.00 203 PHE A N 1
ATOM 1694 C CA . PHE A 1 203 ? -18.224 -6.555 18.549 1.00 96.00 203 PHE A CA 1
ATOM 1695 C C . PHE A 1 203 ? -18.027 -7.946 17.946 1.00 96.00 203 PHE A C 1
ATOM 1697 O O . PHE A 1 203 ? -17.233 -8.742 18.441 1.00 96.00 203 PHE A O 1
ATOM 1704 N N . ALA A 1 204 ? -18.733 -8.235 16.856 1.00 96.19 204 ALA A N 1
ATOM 1705 C CA . ALA A 1 204 ? -18.523 -9.456 16.091 1.00 96.19 204 ALA A CA 1
ATOM 1706 C C . ALA A 1 204 ? -17.451 -9.226 15.020 1.00 96.19 204 ALA A C 1
ATOM 1708 O O . ALA A 1 204 ? -17.469 -8.221 14.307 1.00 96.19 204 ALA A O 1
ATOM 1709 N N . HIS A 1 205 ? -16.520 -10.165 14.881 1.00 95.38 205 HIS A N 1
ATOM 1710 C CA . HIS A 1 205 ? -15.519 -10.137 13.826 1.00 95.38 205 HIS A CA 1
ATOM 1711 C C . HIS A 1 205 ? -16.206 -10.227 12.445 1.00 95.38 205 HIS A C 1
ATOM 1713 O O . HIS A 1 205 ? -16.893 -11.221 12.193 1.00 95.38 205 HIS A O 1
ATOM 1719 N N . PRO A 1 206 ? -15.977 -9.291 11.499 1.00 93.06 206 PRO A N 1
ATOM 1720 C CA . PRO A 1 206 ? -16.763 -9.208 10.261 1.00 93.06 206 PRO A CA 1
ATOM 1721 C C . PRO A 1 206 ? -16.712 -10.459 9.375 1.00 93.06 206 PRO A C 1
ATOM 1723 O O . PRO A 1 206 ? -17.698 -10.788 8.726 1.00 93.06 206 PRO A O 1
ATOM 1726 N N . LEU A 1 207 ? -15.575 -11.169 9.344 1.00 91.81 207 LEU A N 1
ATOM 1727 C CA . LEU A 1 207 ? -15.461 -12.423 8.589 1.00 91.81 207 LEU A CA 1
ATOM 1728 C C . LEU A 1 207 ? -15.902 -13.685 9.332 1.00 91.81 207 LEU A C 1
ATOM 1730 O O . LEU A 1 207 ? -16.552 -14.540 8.740 1.00 91.81 207 LEU A O 1
ATOM 1734 N N . THR A 1 208 ? -15.469 -13.869 10.580 1.00 93.94 208 THR A N 1
ATOM 1735 C CA . THR A 1 208 ? -15.648 -15.140 11.296 1.00 93.94 208 THR A CA 1
ATOM 1736 C C . THR A 1 208 ? -16.932 -15.173 12.119 1.00 93.94 208 THR A C 1
ATOM 1738 O O . THR A 1 208 ? -17.348 -16.249 12.537 1.00 93.94 208 THR A O 1
ATOM 1741 N N . GLY A 1 209 ? -17.544 -14.014 12.381 1.00 95.25 209 GLY A N 1
ATOM 1742 C CA . GLY A 1 209 ? -18.682 -13.874 13.287 1.00 95.25 209 GLY A CA 1
ATOM 1743 C C . GLY A 1 209 ? -18.336 -14.086 14.764 1.00 95.25 209 GLY A C 1
ATOM 1744 O O . GLY A 1 209 ? -19.239 -14.082 15.593 1.00 95.25 209 GLY A O 1
ATOM 1745 N N . MET A 1 210 ? -17.056 -14.278 15.111 1.00 95.81 210 MET A N 1
ATOM 1746 C CA . MET A 1 210 ? -16.623 -14.463 16.498 1.00 95.81 210 MET A CA 1
ATOM 1747 C C . MET A 1 210 ? -16.878 -13.190 17.305 1.00 95.81 210 MET A C 1
ATOM 1749 O O . MET A 1 210 ? -16.467 -12.107 16.893 1.00 95.81 210 MET A O 1
ATOM 1753 N N . GLU A 1 211 ? -17.532 -13.315 18.455 1.00 97.62 211 GLU A N 1
ATOM 1754 C CA . GLU A 1 211 ? -17.702 -12.190 19.371 1.00 97.62 211 GLU A CA 1
ATOM 1755 C C . GLU A 1 211 ? -16.403 -11.905 20.124 1.00 97.62 211 GLU A C 1
ATOM 1757 O O . GLU A 1 211 ? -15.785 -12.802 20.698 1.00 97.62 211 GLU A O 1
ATOM 1762 N N . HIS A 1 212 ? -16.017 -10.634 20.128 1.00 96.44 212 HIS A N 1
ATOM 1763 C CA . HIS A 1 212 ? -14.902 -10.084 20.879 1.00 96.44 212 HIS A CA 1
ATOM 1764 C C . HIS A 1 212 ? -15.405 -8.988 21.812 1.00 96.44 212 HIS A C 1
ATOM 1766 O O . HIS A 1 212 ? -16.294 -8.220 21.458 1.00 96.44 212 HIS A O 1
ATOM 1772 N N . THR A 1 213 ? -14.777 -8.860 22.972 1.00 96.81 213 THR A N 1
ATOM 1773 C CA . THR A 1 213 ? -14.966 -7.752 23.905 1.00 96.81 213 THR A CA 1
ATOM 1774 C C . THR A 1 213 ? -13.676 -6.955 23.988 1.00 96.81 213 THR A C 1
ATOM 1776 O O . THR A 1 213 ? -12.619 -7.491 24.324 1.00 96.81 213 THR A O 1
ATOM 1779 N N . LEU A 1 214 ? -13.769 -5.670 23.664 1.00 95.62 214 LEU A N 1
ATOM 1780 C CA . LEU A 1 214 ? -12.708 -4.686 23.796 1.00 95.62 214 LEU A CA 1
ATOM 1781 C C . LEU A 1 214 ? -12.843 -3.988 25.148 1.00 95.62 214 LEU A C 1
ATOM 1783 O O . LEU A 1 214 ? -13.902 -3.448 25.451 1.00 95.62 214 LEU A O 1
ATOM 1787 N N . TYR A 1 215 ? -11.761 -3.951 25.917 1.00 93.69 215 TYR A N 1
ATOM 1788 C CA . TYR A 1 215 ? -11.670 -3.257 27.198 1.00 93.69 215 TYR A CA 1
ATOM 1789 C C . TYR A 1 215 ? -10.752 -2.046 27.045 1.00 93.69 215 TYR A C 1
ATOM 1791 O O . TYR A 1 215 ? -9.553 -2.221 26.850 1.00 93.69 215 TYR A O 1
ATOM 1799 N N . LEU A 1 216 ? -11.299 -0.831 27.103 1.00 91.88 216 LEU A N 1
ATOM 1800 C CA . LEU A 1 216 ? -10.563 0.436 27.088 1.00 91.88 216 LEU A CA 1
ATOM 1801 C C . LEU A 1 216 ? -10.330 0.941 28.512 1.00 91.88 216 LEU A C 1
ATOM 1803 O O . LEU A 1 216 ? -11.260 1.068 29.310 1.00 91.88 216 LEU A O 1
ATOM 1807 N N . GLN A 1 217 ? -9.090 1.314 28.811 1.00 86.94 217 GLN A N 1
ATOM 1808 C CA . GLN A 1 217 ? -8.683 1.783 30.130 1.00 86.94 217 GLN A CA 1
ATOM 1809 C C . GLN A 1 217 ? -7.577 2.846 30.055 1.00 86.94 217 GLN A C 1
ATOM 1811 O O . GLN A 1 217 ? -6.994 3.105 29.005 1.00 86.94 217 GLN A O 1
ATOM 1816 N N . GLN A 1 218 ? -7.282 3.464 31.205 1.00 82.12 218 GLN A N 1
ATOM 1817 C CA . GLN A 1 218 ? -6.135 4.364 31.405 1.00 82.12 218 GLN A CA 1
ATOM 1818 C C . GLN A 1 218 ? -6.065 5.530 30.403 1.00 82.12 218 GLN A C 1
ATOM 1820 O O . GLN A 1 218 ? -5.111 5.660 29.640 1.00 82.12 218 GLN A O 1
ATOM 1825 N N . LEU A 1 219 ? -7.064 6.412 30.449 1.00 87.31 219 LEU A N 1
ATOM 1826 C CA . LEU A 1 219 ? -7.056 7.666 29.701 1.00 87.31 219 LEU A CA 1
ATOM 1827 C C . LEU A 1 219 ? -5.964 8.614 30.205 1.00 87.31 219 LEU A C 1
ATOM 1829 O O . LEU A 1 219 ? -6.018 9.097 31.337 1.00 87.31 219 LEU A O 1
ATOM 1833 N N . THR A 1 220 ? -5.003 8.921 29.340 1.00 86.69 220 THR A N 1
ATOM 1834 C CA . THR A 1 220 ? -3.933 9.885 29.616 1.00 86.69 220 THR A CA 1
ATOM 1835 C C . THR A 1 220 ? -3.883 10.949 28.523 1.00 86.69 220 THR A C 1
ATOM 1837 O O . THR A 1 220 ? -3.861 10.575 27.346 1.00 86.69 220 THR A O 1
ATOM 1840 N N . PRO A 1 221 ? -3.828 12.251 28.864 1.00 84.81 221 PRO A N 1
ATOM 1841 C CA . PRO A 1 221 ? -3.559 13.297 27.883 1.00 84.81 221 PRO A CA 1
ATOM 1842 C C . PRO A 1 221 ? -2.264 13.003 27.118 1.00 84.81 221 PRO A C 1
ATOM 1844 O O . PRO A 1 221 ? -1.265 12.594 27.711 1.00 84.81 221 PRO A O 1
ATOM 1847 N N . PHE A 1 222 ? -2.292 13.205 25.807 1.00 78.25 222 PHE A N 1
ATOM 1848 C CA . PHE A 1 222 ? -1.172 13.004 24.902 1.00 78.25 222 PHE A CA 1
ATOM 1849 C C . PHE A 1 222 ? -0.891 14.305 24.151 1.00 78.25 222 PHE A C 1
ATOM 1851 O O . PHE A 1 222 ? -1.737 14.806 23.410 1.00 78.25 222 PHE A O 1
ATOM 1858 N N . GLU A 1 223 ? 0.305 14.855 24.342 1.00 68.81 223 GLU A N 1
ATOM 1859 C CA . GLU A 1 223 ? 0.741 16.063 23.647 1.00 68.81 223 GLU A CA 1
ATOM 1860 C C . GLU A 1 223 ? 1.468 15.696 22.351 1.00 68.81 223 GLU A C 1
ATOM 1862 O O . GLU A 1 223 ? 2.459 14.962 22.354 1.00 68.81 223 GLU A O 1
ATOM 1867 N N . LEU A 1 224 ? 0.993 16.239 21.227 1.00 63.56 224 LEU A N 1
ATOM 1868 C CA . LEU A 1 224 ? 1.698 16.126 19.956 1.00 63.56 224 LEU A CA 1
ATOM 1869 C C . LEU A 1 224 ? 2.941 17.026 19.951 1.00 63.56 224 LEU A C 1
ATOM 1871 O O . LEU A 1 224 ? 2.813 18.235 20.161 1.00 63.56 224 LEU A O 1
ATOM 1875 N N . PRO A 1 225 ? 4.130 16.510 19.593 1.00 56.41 225 PRO A N 1
ATOM 1876 C CA . PRO A 1 225 ? 5.348 17.312 19.495 1.00 56.41 225 PRO A CA 1
ATOM 1877 C C . PRO A 1 225 ? 5.405 18.121 18.182 1.00 56.41 225 PRO A C 1
ATOM 1879 O O . PRO A 1 225 ? 6.420 18.125 17.493 1.00 56.41 225 PRO A O 1
ATOM 1882 N N . LEU A 1 226 ? 4.300 18.769 17.793 1.00 52.03 226 LEU A N 1
ATOM 1883 C CA . LEU A 1 226 ? 4.138 19.444 16.493 1.00 52.03 226 LEU A CA 1
ATOM 1884 C C . LEU A 1 226 ? 3.721 20.917 16.596 1.00 52.03 226 LEU A C 1
ATOM 1886 O O . LEU A 1 226 ? 3.632 21.600 15.580 1.00 52.03 226 LEU A O 1
ATOM 1890 N N . GLY A 1 227 ? 3.481 21.426 17.805 1.00 46.47 227 GLY A N 1
ATOM 1891 C CA . GLY A 1 227 ? 3.063 22.810 18.012 1.00 46.47 227 GLY A CA 1
ATOM 1892 C C . GLY A 1 227 ? 4.236 23.788 18.049 1.00 46.47 227 GLY A C 1
ATOM 1893 O O . GLY A 1 227 ? 5.172 23.632 18.836 1.00 46.47 227 GLY A O 1
ATOM 1894 N N . ASN A 1 228 ? 4.148 24.860 17.259 1.00 43.94 228 ASN A N 1
ATOM 1895 C CA . ASN A 1 228 ? 4.923 26.070 17.511 1.00 43.94 228 ASN A CA 1
ATOM 1896 C C . ASN A 1 228 ? 4.431 26.657 18.846 1.00 43.94 228 ASN A C 1
ATOM 1898 O O . ASN A 1 228 ? 3.269 27.063 18.939 1.00 43.94 228 ASN A O 1
ATOM 1902 N N . LYS A 1 229 ? 5.297 26.710 19.872 1.00 49.03 229 LYS A N 1
ATOM 1903 C CA . LYS A 1 229 ? 4.962 27.191 21.235 1.00 49.03 229 LYS A CA 1
ATOM 1904 C C . LYS A 1 229 ? 4.353 28.604 21.272 1.00 49.03 229 LYS A C 1
ATOM 1906 O O . LYS A 1 229 ? 3.777 28.984 22.282 1.00 49.03 229 LYS A O 1
ATOM 1911 N N . GLU A 1 230 ? 4.472 29.363 20.186 1.00 44.75 230 GLU A N 1
ATOM 1912 C CA . GLU A 1 230 ? 4.015 30.750 20.065 1.00 44.75 230 GLU A CA 1
ATOM 1913 C C . GLU A 1 230 ? 2.544 30.902 19.638 1.00 44.75 230 GLU A C 1
ATOM 1915 O O . GLU A 1 230 ? 1.957 31.948 19.891 1.00 44.75 230 GLU A O 1
ATOM 1920 N N . THR A 1 231 ? 1.922 29.887 19.019 1.00 47.75 231 THR A N 1
ATOM 1921 C CA . THR A 1 231 ? 0.560 30.023 18.438 1.00 47.75 231 THR A CA 1
ATOM 1922 C C . THR A 1 231 ? -0.561 29.407 19.276 1.00 47.75 231 THR A C 1
ATOM 1924 O O . THR A 1 231 ? -1.727 29.674 19.013 1.00 47.75 231 THR A O 1
ATOM 1927 N N . ASN A 1 232 ? -0.228 28.627 20.311 1.00 44.97 232 ASN A N 1
ATOM 1928 C CA . ASN A 1 232 ? -1.169 28.046 21.279 1.00 44.97 232 ASN A CA 1
ATOM 1929 C C . ASN A 1 232 ? -2.396 27.315 20.680 1.00 44.97 232 ASN A C 1
ATOM 1931 O O . ASN A 1 232 ? -3.401 27.134 21.363 1.00 44.97 232 ASN A O 1
ATOM 1935 N N . THR A 1 233 ? -2.332 26.852 19.428 1.00 50.34 233 THR A N 1
ATOM 1936 C CA . THR A 1 233 ? -3.350 25.976 18.829 1.00 50.34 233 THR A CA 1
ATOM 1937 C C . THR A 1 233 ? -3.037 24.526 19.205 1.00 50.34 233 THR A C 1
ATOM 1939 O O . THR A 1 233 ? -2.596 23.723 18.381 1.00 50.34 233 THR A O 1
ATOM 1942 N N . GLY A 1 234 ? -3.132 24.214 20.498 1.00 62.31 234 GLY A N 1
ATOM 1943 C CA . GLY A 1 234 ? -2.851 22.880 21.019 1.00 62.31 234 GLY A CA 1
ATOM 1944 C C . GLY A 1 234 ? -4.063 21.972 20.852 1.00 62.31 234 GLY A C 1
ATOM 1945 O O . GLY A 1 234 ? -5.015 22.089 21.617 1.00 62.31 234 GLY A O 1
ATOM 1946 N N . PHE A 1 235 ? -4.026 21.053 19.887 1.00 69.81 235 PHE A N 1
ATOM 1947 C CA . PHE A 1 235 ? -5.002 19.967 19.846 1.00 69.81 235 PHE A CA 1
ATOM 1948 C C . PHE A 1 235 ? -4.840 19.084 21.086 1.00 69.81 235 PHE A C 1
ATOM 1950 O O . PHE A 1 235 ? -3.733 18.655 21.415 1.00 69.81 235 PHE A O 1
ATOM 1957 N N . GLN A 1 236 ? -5.945 18.784 21.758 1.00 76.69 236 GLN A N 1
ATOM 1958 C CA . GLN A 1 236 ? -6.010 17.779 22.803 1.00 76.69 236 GLN A CA 1
ATOM 1959 C C . GLN A 1 236 ? -6.260 16.411 22.185 1.00 76.69 236 GLN A C 1
ATOM 1961 O O . GLN A 1 236 ? -7.236 16.200 21.464 1.00 76.69 236 GLN A O 1
ATOM 1966 N N . ILE A 1 237 ? -5.379 15.475 22.511 1.00 82.31 237 ILE A N 1
ATOM 1967 C CA . ILE A 1 237 ? -5.505 14.061 22.174 1.00 82.31 237 ILE A CA 1
ATOM 1968 C C . ILE A 1 237 ? -5.370 13.282 23.474 1.00 82.31 237 ILE A C 1
ATOM 1970 O O . ILE A 1 237 ? -4.611 13.666 24.362 1.00 82.31 237 ILE A O 1
ATOM 1974 N N . TYR A 1 238 ? -6.109 12.189 23.598 1.00 85.69 238 TYR A N 1
ATOM 1975 C CA . TYR A 1 238 ? -5.968 11.256 24.705 1.00 85.69 238 TYR A CA 1
ATOM 1976 C C . TYR A 1 238 ? -5.484 9.918 24.176 1.00 85.69 238 TYR A C 1
ATOM 1978 O O . TYR A 1 238 ? -5.959 9.433 23.154 1.00 85.69 238 TYR A O 1
ATOM 1986 N N . GLN A 1 239 ? -4.542 9.314 24.886 1.00 86.69 239 GLN A N 1
ATOM 1987 C CA . GLN A 1 239 ? -4.165 7.925 24.691 1.00 86.69 239 GLN A CA 1
ATOM 1988 C C . GLN A 1 239 ? -4.964 7.065 25.674 1.00 86.69 239 GLN A C 1
ATOM 1990 O O . GLN A 1 239 ? -5.086 7.425 26.845 1.00 86.69 239 GLN A O 1
ATOM 1995 N N . ALA A 1 240 ? -5.479 5.935 25.206 1.00 88.50 240 ALA A N 1
ATOM 1996 C CA . ALA A 1 240 ? -6.028 4.875 26.044 1.00 88.50 240 ALA A CA 1
ATOM 1997 C C . ALA A 1 240 ? -5.271 3.573 25.773 1.00 88.50 240 ALA A C 1
ATOM 1999 O O . ALA A 1 240 ? -4.755 3.361 24.671 1.00 88.50 240 ALA A O 1
ATOM 2000 N N . SER A 1 241 ? -5.186 2.707 26.778 1.00 88.69 241 SER A N 1
ATOM 2001 C CA . SER A 1 241 ? -4.735 1.332 26.598 1.00 88.69 241 SER A CA 1
ATOM 2002 C C . SER A 1 241 ? -5.937 0.408 26.429 1.00 88.69 241 SER A C 1
ATOM 2004 O O . SER A 1 241 ? -7.017 0.687 26.953 1.00 88.69 241 SER A O 1
ATOM 2006 N N . TYR A 1 242 ? -5.776 -0.669 25.662 1.00 91.25 242 TYR A N 1
ATOM 2007 C CA . TYR A 1 242 ? -6.863 -1.604 25.413 1.00 91.25 242 TYR A CA 1
ATOM 2008 C C . TYR A 1 242 ? -6.432 -3.069 25.345 1.00 91.25 242 TYR A C 1
ATOM 2010 O O . TYR A 1 242 ? -5.310 -3.387 24.946 1.00 91.25 242 TYR A O 1
ATOM 2018 N N . GLU A 1 243 ? -7.364 -3.948 25.711 1.00 93.00 243 GLU A N 1
ATOM 2019 C CA . GLU A 1 243 ? -7.281 -5.411 25.617 1.00 93.00 243 GLU A CA 1
ATOM 2020 C C . GLU A 1 243 ? -8.470 -5.950 24.811 1.00 93.00 243 GLU A C 1
ATOM 2022 O O . GLU A 1 243 ? -9.543 -5.351 24.826 1.00 93.00 243 GLU A O 1
ATOM 2027 N N . ILE A 1 244 ? -8.306 -7.090 24.132 1.00 93.88 244 ILE A N 1
ATOM 2028 C CA . ILE A 1 244 ? -9.382 -7.753 23.375 1.00 93.88 244 ILE A CA 1
ATOM 2029 C C . ILE A 1 244 ? -9.498 -9.208 23.836 1.00 93.88 244 ILE A C 1
ATOM 2031 O O . ILE A 1 244 ? -8.490 -9.916 23.889 1.00 93.88 244 ILE A O 1
ATOM 2035 N N . SER A 1 245 ? -10.721 -9.649 24.136 1.00 94.38 245 SER A N 1
ATOM 2036 C CA . SER A 1 245 ? -11.040 -11.019 24.551 1.00 94.38 245 SER A CA 1
ATOM 2037 C C . SER A 1 245 ? -12.164 -11.628 23.702 1.00 94.38 245 SER A C 1
ATOM 2039 O O . SER A 1 245 ? -13.238 -11.035 23.653 1.00 94.38 245 SER A O 1
ATOM 2041 N N . PRO A 1 246 ? -11.973 -12.803 23.078 1.00 94.81 246 PRO A N 1
ATOM 2042 C CA . PRO A 1 246 ? -10.681 -13.449 22.864 1.00 94.81 246 PRO A CA 1
ATOM 2043 C C . PRO A 1 246 ? -9.760 -12.554 22.008 1.00 94.81 246 PRO A C 1
ATOM 2045 O O . PRO A 1 246 ? -10.256 -11.675 21.300 1.00 94.81 246 PRO A O 1
ATOM 2048 N N . PRO A 1 247 ? -8.429 -12.737 22.048 1.00 92.62 247 PRO A N 1
ATOM 2049 C CA . PRO A 1 247 ? -7.520 -11.975 21.194 1.00 92.62 247 PRO A CA 1
ATOM 2050 C C . PRO A 1 247 ? -7.835 -12.152 19.704 1.00 92.62 247 PRO A C 1
ATOM 2052 O O . PRO A 1 247 ? -8.256 -13.230 19.282 1.00 92.62 247 PRO A O 1
ATOM 2055 N N . LEU A 1 248 ? -7.577 -11.112 18.904 1.00 91.44 248 LEU A N 1
ATOM 2056 C CA . LEU A 1 248 ? -7.615 -11.223 17.444 1.00 91.44 248 LEU A CA 1
ATOM 2057 C C . LEU A 1 248 ? -6.561 -12.223 16.942 1.00 91.44 248 LEU A C 1
ATOM 2059 O O . LEU A 1 248 ? -5.560 -12.497 17.618 1.00 91.44 248 LEU A O 1
ATOM 2063 N N . SER A 1 249 ? -6.766 -12.753 15.738 1.00 91.00 249 SER A N 1
ATOM 2064 C CA . SER A 1 249 ? -5.846 -13.720 15.145 1.00 91.00 249 SER A CA 1
ATOM 2065 C C . SER A 1 249 ? -4.482 -13.082 14.872 1.00 91.00 249 SER A C 1
ATOM 2067 O O . SER A 1 249 ? -4.328 -11.869 14.714 1.00 91.00 249 SER A O 1
ATOM 2069 N N . LYS A 1 250 ? -3.438 -13.911 14.781 1.00 87.12 250 LYS A N 1
ATOM 2070 C CA . LYS A 1 250 ? -2.089 -13.424 14.474 1.00 87.12 250 LYS A CA 1
ATOM 2071 C C . LYS A 1 250 ? -2.068 -12.714 13.112 1.00 87.12 250 LYS A C 1
ATOM 2073 O O . LYS A 1 250 ? -2.384 -13.329 12.100 1.00 87.12 250 LYS A O 1
ATOM 2078 N N . GLY A 1 251 ? -1.604 -11.463 13.094 1.00 83.56 251 GLY A N 1
ATOM 2079 C CA . GLY A 1 251 ? -1.551 -10.625 11.887 1.00 83.56 251 GLY A CA 1
ATOM 2080 C C . GLY A 1 251 ? -2.760 -9.703 11.708 1.00 83.56 251 GLY A C 1
ATOM 2081 O O . GLY A 1 251 ? -2.798 -8.957 10.731 1.00 83.56 251 GLY A O 1
ATOM 2082 N N . GLU A 1 252 ? -3.713 -9.733 12.643 1.00 89.69 252 GLU A N 1
ATOM 2083 C CA . GLU A 1 252 ? -4.869 -8.840 12.688 1.00 89.69 252 GLU A CA 1
ATOM 2084 C C . GLU A 1 252 ? -4.648 -7.721 13.712 1.00 89.69 252 GLU A C 1
ATOM 2086 O O . GLU A 1 252 ? -4.000 -7.916 14.743 1.00 89.69 252 GLU A O 1
ATOM 2091 N N . THR A 1 253 ? -5.149 -6.519 13.442 1.00 89.25 253 THR A N 1
ATOM 2092 C CA . THR A 1 253 ? -5.046 -5.374 14.361 1.00 89.25 253 THR A CA 1
ATOM 2093 C C . THR A 1 253 ? -6.260 -4.462 14.209 1.00 89.25 253 THR A C 1
ATOM 2095 O O . THR A 1 253 ? -6.746 -4.258 13.097 1.00 89.25 253 THR A O 1
ATOM 2098 N N . LEU A 1 254 ? -6.748 -3.886 15.313 1.00 90.12 254 LEU A N 1
ATOM 2099 C CA . LEU A 1 254 ? -7.778 -2.847 15.250 1.00 90.12 254 LEU A CA 1
ATOM 2100 C C . LEU A 1 254 ? -7.205 -1.548 14.682 1.00 90.12 254 LEU A C 1
ATOM 2102 O O . LEU A 1 254 ? -6.172 -1.047 15.128 1.00 90.12 254 LEU A O 1
ATOM 2106 N N . MET A 1 255 ? -7.928 -0.974 13.731 1.00 88.31 255 MET A N 1
ATOM 2107 C CA . MET A 1 255 ? -7.644 0.328 13.149 1.00 88.31 255 MET A CA 1
ATOM 2108 C C . MET A 1 255 ? -8.493 1.393 13.833 1.00 88.31 255 MET A C 1
ATOM 2110 O O . MET A 1 255 ? -9.718 1.325 13.774 1.00 88.31 255 MET A O 1
ATOM 2114 N N . PHE A 1 256 ? -7.849 2.400 14.419 1.00 86.56 256 PHE A N 1
ATOM 2115 C CA . PHE A 1 256 ? -8.520 3.557 15.016 1.00 86.56 256 PHE A CA 1
ATOM 2116 C C . PHE A 1 256 ? -8.433 4.784 14.098 1.00 86.56 256 PHE A C 1
ATOM 2118 O O . PHE A 1 256 ? -7.416 4.993 13.429 1.00 86.56 256 PHE A O 1
ATOM 2125 N N . ASP A 1 257 ? -9.494 5.591 14.057 1.00 80.56 257 ASP A N 1
ATOM 2126 C CA . ASP A 1 257 ? -9.507 6.887 13.386 1.00 80.56 257 ASP A CA 1
ATOM 2127 C C . ASP A 1 257 ? -8.895 7.958 14.290 1.00 80.56 257 ASP A C 1
ATOM 2129 O O . ASP A 1 257 ? -9.477 8.338 15.303 1.00 80.56 257 ASP A O 1
ATOM 2133 N N . ASN A 1 258 ? -7.725 8.454 13.892 1.00 66.56 258 ASN A N 1
ATOM 2134 C CA . ASN A 1 258 ? -6.971 9.464 14.634 1.00 66.56 258 ASN A CA 1
ATOM 2135 C C . ASN A 1 258 ? -6.770 10.743 13.798 1.00 66.56 258 ASN A C 1
ATOM 2137 O O . ASN A 1 258 ? -5.740 11.407 13.918 1.00 66.56 258 ASN A O 1
ATOM 2141 N N . ARG A 1 259 ? -7.694 11.056 12.877 1.00 57.88 259 ARG A N 1
ATOM 2142 C CA . ARG A 1 259 ? -7.572 12.220 11.983 1.00 57.88 259 ARG A CA 1
ATOM 2143 C C . ARG A 1 259 ? -7.487 13.538 12.753 1.00 57.88 259 ARG A C 1
ATOM 2145 O O . ARG A 1 259 ? -8.377 13.849 13.530 1.00 57.88 259 ARG A O 1
ATOM 2152 N N . LEU A 1 260 ? -6.473 14.352 12.448 1.00 48.16 260 LEU A N 1
ATOM 2153 C CA . LEU A 1 260 ? -6.557 15.798 12.652 1.00 48.16 260 LEU A CA 1
ATOM 2154 C C . LEU A 1 260 ? -7.249 16.403 11.429 1.00 48.16 260 LEU A C 1
ATOM 2156 O O . LEU A 1 260 ? -6.639 16.476 10.361 1.00 48.16 260 LEU A O 1
ATOM 2160 N N . ASP A 1 261 ? -8.486 16.867 11.573 1.00 34.25 261 ASP A N 1
ATOM 2161 C CA . ASP A 1 261 ? -9.094 17.745 10.572 1.00 34.25 261 ASP A CA 1
ATOM 2162 C C . ASP A 1 261 ? -8.488 19.150 10.737 1.00 34.25 261 ASP A C 1
ATOM 2164 O O . ASP A 1 261 ? -9.053 20.034 11.378 1.00 34.25 261 ASP A O 1
ATOM 2168 N N . MET A 1 262 ? -7.275 19.357 10.212 1.00 29.41 262 MET A N 1
ATOM 2169 C CA . MET A 1 262 ? -6.655 20.684 10.185 1.00 29.41 262 MET A CA 1
ATOM 2170 C C . MET A 1 262 ? -7.318 21.529 9.093 1.00 29.41 262 MET A C 1
ATOM 2172 O O . MET A 1 262 ? -6.895 21.528 7.938 1.00 29.41 262 MET A O 1
ATOM 2176 N N . VAL A 1 263 ? -8.371 22.262 9.452 1.00 23.22 263 VAL A N 1
ATOM 2177 C CA . VAL A 1 263 ? -8.877 23.367 8.631 1.00 23.22 263 VAL A CA 1
ATOM 2178 C C . VAL A 1 263 ? -7.972 24.576 8.872 1.00 23.22 263 VAL A C 1
ATOM 2180 O O . VAL A 1 263 ? -8.139 25.306 9.844 1.00 23.22 263 VAL A O 1
ATOM 2183 N N . GLY A 1 264 ? -6.984 24.768 7.999 1.00 25.25 264 GLY A N 1
ATOM 2184 C CA . GLY A 1 264 ? -6.128 25.956 7.983 1.00 25.25 264 GLY A CA 1
ATOM 2185 C C . GLY A 1 264 ? -4.740 25.666 7.420 1.00 25.25 264 GLY A C 1
ATOM 2186 O O . GLY A 1 264 ? -4.090 24.714 7.842 1.00 25.25 264 GLY A O 1
ATOM 2187 N N . ASP A 1 265 ? -4.293 26.486 6.467 1.00 23.88 265 ASP A N 1
ATOM 2188 C CA . ASP A 1 265 ? -2.936 26.463 5.910 1.00 23.88 265 ASP A CA 1
ATOM 2189 C C . ASP A 1 265 ? -1.897 26.564 7.039 1.00 23.88 265 ASP A C 1
ATOM 2191 O O . ASP A 1 265 ? -1.672 27.634 7.606 1.00 23.88 265 ASP A O 1
ATOM 2195 N N . VAL A 1 266 ? -1.241 25.450 7.371 1.00 26.25 266 VAL A N 1
ATOM 2196 C CA . VAL A 1 266 ? -0.063 25.451 8.243 1.00 26.25 266 VAL A CA 1
ATOM 2197 C C . VAL A 1 266 ? 1.116 24.923 7.443 1.00 26.25 266 VAL A C 1
ATOM 2199 O O . VAL A 1 266 ? 1.355 23.723 7.324 1.00 26.25 266 VAL A O 1
ATOM 2202 N N . SER A 1 267 ? 1.878 25.853 6.879 1.00 24.69 267 SER A N 1
ATOM 2203 C CA . SER A 1 267 ? 3.183 25.591 6.282 1.00 24.69 267 SER A CA 1
ATOM 2204 C C . SER A 1 267 ? 4.179 25.166 7.369 1.00 24.69 267 SER A C 1
ATOM 2206 O O . SER A 1 267 ? 4.671 26.001 8.129 1.00 24.69 267 SER A O 1
ATOM 2208 N N . ILE A 1 268 ? 4.488 23.868 7.449 1.00 28.16 268 ILE A N 1
ATOM 2209 C CA . ILE A 1 268 ? 5.511 23.332 8.359 1.00 28.16 268 ILE A CA 1
ATOM 2210 C C . ILE A 1 268 ? 6.876 23.422 7.668 1.00 28.16 268 ILE A C 1
ATOM 2212 O O . ILE A 1 268 ? 7.206 22.640 6.778 1.00 28.16 268 ILE A O 1
ATOM 2216 N N . GLY A 1 269 ? 7.677 24.407 8.077 1.00 23.91 269 GLY A N 1
ATOM 2217 C CA . GLY A 1 269 ? 9.062 24.559 7.643 1.00 23.91 269 GLY A CA 1
ATOM 2218 C C . GLY A 1 269 ? 9.946 23.428 8.175 1.00 23.91 269 GLY A C 1
ATOM 2219 O O . GLY A 1 269 ? 10.002 23.178 9.378 1.00 23.91 269 GLY A O 1
ATOM 2220 N N . HIS A 1 270 ? 10.669 22.758 7.277 1.00 25.66 270 HIS A N 1
ATOM 2221 C CA . HIS A 1 270 ? 11.668 21.753 7.629 1.00 25.66 270 HIS A CA 1
ATOM 2222 C C . HIS A 1 270 ? 12.784 22.356 8.497 1.00 25.66 270 HIS A C 1
ATOM 2224 O O . HIS A 1 270 ? 13.539 23.215 8.041 1.00 25.66 270 HIS A O 1
ATOM 2230 N N . LYS A 1 271 ? 12.960 21.841 9.718 1.00 24.41 271 LYS A N 1
ATOM 2231 C CA . LYS A 1 271 ? 14.257 21.860 10.402 1.00 24.41 271 LYS A CA 1
ATOM 2232 C C . LYS A 1 271 ? 14.605 20.459 10.882 1.00 24.41 271 LYS A C 1
ATOM 2234 O O . LYS A 1 271 ? 13.855 19.830 11.620 1.00 24.41 271 LYS A O 1
ATOM 2239 N N . GLU A 1 272 ? 15.756 19.991 10.418 1.00 30.58 272 GLU A N 1
ATOM 2240 C CA . GLU A 1 272 ? 16.385 18.737 10.811 1.00 30.58 272 GLU A CA 1
ATOM 2241 C C . GLU A 1 272 ? 16.665 18.722 12.320 1.00 30.58 272 GLU A C 1
ATOM 2243 O O . GLU A 1 272 ? 17.328 19.621 12.842 1.00 30.58 272 GLU A O 1
ATOM 2248 N N . GLN A 1 273 ? 16.230 17.671 13.018 1.00 25.19 273 GLN A N 1
ATOM 2249 C CA . GLN A 1 273 ? 16.778 17.321 14.327 1.00 25.19 273 GLN A CA 1
ATOM 2250 C C . GLN A 1 273 ? 17.179 15.845 14.389 1.00 25.19 273 GLN A C 1
ATOM 2252 O O . GLN A 1 273 ? 16.484 14.946 13.915 1.00 25.19 273 GLN A O 1
ATOM 2257 N N . LYS A 1 274 ? 18.372 15.638 14.957 1.00 25.77 274 LYS A N 1
ATOM 2258 C CA . LYS A 1 274 ? 19.059 14.363 15.169 1.00 25.77 274 LYS A CA 1
ATOM 2259 C C . LYS A 1 274 ? 18.405 13.560 16.303 1.00 25.77 274 LYS A C 1
ATOM 2261 O O . LYS A 1 274 ? 18.268 14.073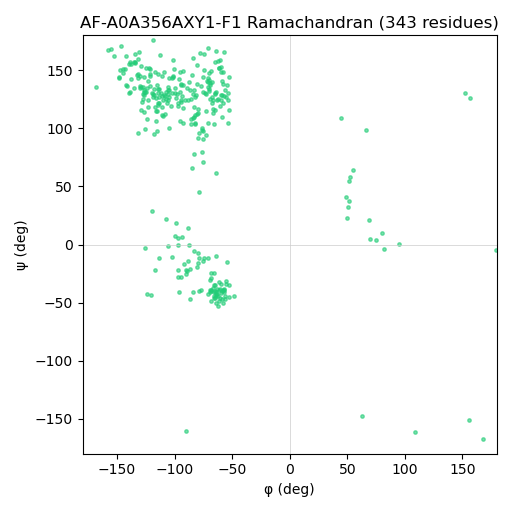 17.402 1.00 25.77 274 LYS A O 1
ATOM 2266 N N . GLN A 1 275 ? 18.129 12.287 16.000 1.00 28.92 275 GLN A N 1
ATOM 2267 C CA . GLN A 1 275 ? 17.938 11.112 16.874 1.00 28.92 275 GLN A CA 1
ATOM 2268 C C . GLN A 1 275 ? 17.074 11.239 18.146 1.00 28.92 275 GLN A C 1
ATOM 2270 O O . GLN A 1 275 ? 17.540 11.703 19.176 1.00 28.92 275 GLN A O 1
ATOM 2275 N N . ALA A 1 276 ? 15.890 10.616 18.107 1.00 30.97 276 ALA A N 1
ATOM 2276 C CA . ALA A 1 276 ? 15.468 9.429 18.880 1.00 30.97 276 ALA A CA 1
ATOM 2277 C C . ALA A 1 276 ? 13.929 9.433 18.973 1.00 30.97 276 ALA A C 1
ATOM 2279 O O . ALA A 1 276 ? 13.338 10.421 19.385 1.00 30.97 276 ALA A O 1
ATOM 2280 N N . SER A 1 277 ? 13.289 8.326 18.577 1.00 25.50 277 SER A N 1
ATOM 2281 C CA . SER A 1 277 ? 11.847 8.187 18.282 1.00 25.50 277 SER A CA 1
ATOM 2282 C C . SER A 1 277 ? 11.387 8.992 17.055 1.00 25.50 277 SER A C 1
ATOM 2284 O O . SER A 1 277 ? 11.165 10.196 17.090 1.00 25.50 277 SER A O 1
ATOM 2286 N N . ALA A 1 278 ? 11.286 8.312 15.913 1.00 24.38 278 ALA A N 1
ATOM 2287 C CA . ALA A 1 278 ? 10.685 8.894 14.722 1.00 24.38 278 ALA A CA 1
ATOM 2288 C C . ALA A 1 278 ? 9.163 8.749 14.836 1.00 24.38 278 ALA A C 1
ATOM 2290 O O . ALA A 1 278 ? 8.635 7.658 14.627 1.00 24.38 278 ALA A O 1
ATOM 2291 N N . ILE A 1 279 ? 8.458 9.833 15.165 1.00 33.41 279 ILE A N 1
ATOM 2292 C CA . ILE A 1 279 ? 7.036 9.945 14.827 1.00 33.41 279 ILE A CA 1
ATOM 2293 C C . ILE A 1 279 ? 6.999 10.269 13.335 1.00 33.41 279 ILE A C 1
ATOM 2295 O O . ILE A 1 279 ? 7.251 11.397 12.915 1.00 33.41 279 ILE A O 1
ATOM 2299 N N . GLY A 1 280 ? 6.773 9.243 12.520 1.00 27.62 280 GLY A N 1
ATOM 2300 C CA . GLY A 1 280 ? 6.575 9.414 11.088 1.00 27.62 280 GLY A CA 1
ATOM 2301 C C . GLY A 1 280 ? 5.172 9.942 10.824 1.00 27.62 280 GLY A C 1
ATOM 2302 O O . GLY A 1 280 ? 4.220 9.169 10.820 1.00 27.62 280 GLY A O 1
ATOM 2303 N N . ILE A 1 281 ? 5.036 11.244 10.577 1.00 34.38 281 ILE A N 1
ATOM 2304 C CA . ILE A 1 281 ? 3.847 11.790 9.916 1.00 34.38 281 ILE A CA 1
ATOM 2305 C C . ILE A 1 281 ? 3.985 11.442 8.438 1.00 34.38 281 ILE A C 1
ATOM 2307 O O . ILE A 1 281 ? 4.699 12.115 7.697 1.00 34.38 281 ILE A O 1
ATOM 2311 N N . ILE A 1 282 ? 3.337 10.364 8.002 1.00 34.56 282 ILE A N 1
ATOM 2312 C CA . ILE A 1 282 ? 3.242 10.041 6.576 1.00 34.56 282 ILE A CA 1
ATOM 2313 C C . ILE A 1 282 ? 2.086 10.866 6.000 1.00 34.56 282 ILE A C 1
ATOM 2315 O O . ILE A 1 282 ? 0.975 10.375 5.837 1.00 34.56 282 ILE A O 1
ATOM 2319 N N . GLY A 1 283 ? 2.343 12.152 5.757 1.00 26.98 283 GLY A N 1
ATOM 2320 C CA . GLY A 1 283 ? 1.440 13.067 5.058 1.00 26.98 283 GLY A CA 1
ATOM 2321 C C . GLY A 1 283 ? 2.009 13.381 3.678 1.00 26.98 283 GLY A C 1
ATOM 2322 O O . GLY A 1 283 ? 3.062 14.002 3.573 1.00 26.98 283 GLY A O 1
ATOM 2323 N N . GLY A 1 284 ? 1.346 12.919 2.619 1.00 24.80 284 GLY A N 1
ATOM 2324 C CA . GLY A 1 284 ? 1.806 13.152 1.241 1.00 24.80 284 GLY A CA 1
ATOM 2325 C C . GLY A 1 284 ? 0.941 12.544 0.134 1.00 24.80 284 GLY A C 1
ATOM 2326 O O . GLY A 1 284 ? 1.180 12.793 -1.041 1.00 24.80 284 GLY A O 1
ATOM 2327 N N . ALA A 1 285 ? -0.086 11.782 0.493 1.00 27.69 285 ALA A N 1
ATOM 2328 C CA . ALA A 1 285 ? -1.210 11.449 -0.369 1.00 27.69 285 ALA A CA 1
ATOM 2329 C C . ALA A 1 285 ? -2.476 11.638 0.468 1.00 27.69 285 ALA A C 1
ATOM 2331 O O . ALA A 1 285 ? -2.393 11.575 1.693 1.00 27.69 285 ALA A O 1
ATOM 2332 N N . ASP A 1 286 ? -3.613 11.875 -0.177 1.00 29.70 286 ASP A N 1
ATOM 2333 C CA . ASP A 1 286 ? -4.925 12.166 0.412 1.00 29.70 286 ASP A CA 1
ATOM 2334 C C . ASP A 1 286 ? -5.475 10.972 1.237 1.00 29.70 286 ASP A C 1
ATOM 2336 O O . ASP A 1 286 ? -6.463 10.321 0.900 1.00 29.70 286 ASP A O 1
ATOM 2340 N N . GLY A 1 287 ? -4.763 10.575 2.291 1.00 35.97 287 GLY A N 1
ATOM 2341 C CA . GLY A 1 287 ? -4.964 9.399 3.127 1.00 35.97 287 GLY A CA 1
ATOM 2342 C C . GLY A 1 287 ? -4.753 9.732 4.605 1.00 35.97 287 GLY A C 1
ATOM 2343 O O . GLY A 1 287 ? -4.123 10.736 4.920 1.00 35.97 287 GLY A O 1
ATOM 2344 N N . PRO A 1 288 ? -5.334 8.938 5.524 1.00 37.41 288 PRO A N 1
ATOM 2345 C CA . PRO A 1 288 ? -5.298 9.259 6.945 1.00 37.41 288 PRO A CA 1
ATOM 2346 C C . PRO A 1 288 ? -3.855 9.265 7.459 1.00 37.41 288 PRO A C 1
ATOM 2348 O O . PRO A 1 288 ? -3.147 8.265 7.343 1.00 37.41 288 PRO A O 1
ATOM 2351 N N . THR A 1 289 ? -3.446 10.378 8.060 1.00 38.31 289 THR A N 1
ATOM 2352 C CA . THR A 1 289 ? -2.227 10.465 8.863 1.00 38.31 289 THR A CA 1
ATOM 2353 C C . THR A 1 289 ? -2.413 9.615 10.119 1.00 38.31 289 THR A C 1
ATOM 2355 O O . THR A 1 289 ? -3.241 9.938 10.967 1.00 38.31 289 THR A O 1
ATOM 2358 N N . SER A 1 290 ? -1.663 8.522 10.255 1.00 37.75 290 SER A N 1
ATOM 2359 C CA . SER A 1 290 ? -1.646 7.701 11.471 1.00 37.75 290 SER A CA 1
ATOM 2360 C C . SER A 1 290 ? -0.428 8.034 12.330 1.00 37.75 290 SER A C 1
ATOM 2362 O O . SER A 1 290 ? 0.697 8.005 11.833 1.00 37.75 290 SER A O 1
ATOM 2364 N N . ILE A 1 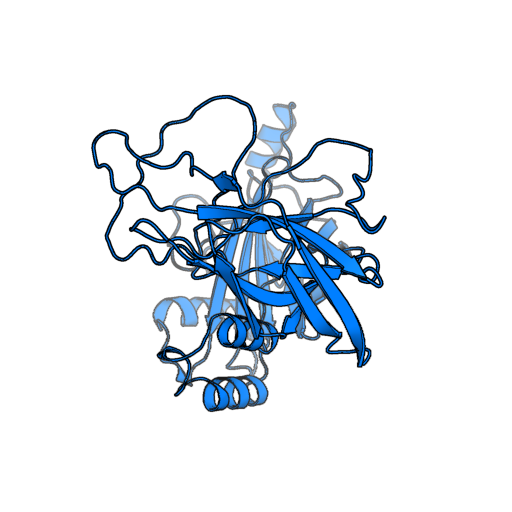291 ? -0.630 8.277 13.624 1.00 41.97 291 ILE A N 1
ATOM 2365 C CA . ILE A 1 291 ? 0.461 8.358 14.602 1.00 41.97 291 ILE A CA 1
ATOM 2366 C C . ILE A 1 291 ? 0.846 6.926 14.983 1.00 41.97 291 ILE A C 1
ATOM 2368 O O . ILE A 1 291 ? 0.059 6.214 15.603 1.00 41.97 291 ILE A O 1
ATOM 2372 N N . ILE A 1 292 ? 2.048 6.497 14.599 1.00 41.66 292 ILE A N 1
ATOM 2373 C CA . ILE A 1 292 ? 2.609 5.196 14.980 1.00 41.66 292 ILE A CA 1
ATOM 2374 C C . ILE A 1 292 ? 3.773 5.458 15.931 1.00 41.66 292 ILE A C 1
ATOM 2376 O O . ILE A 1 292 ? 4.811 5.979 15.522 1.00 41.66 292 ILE A O 1
ATOM 2380 N N . VAL A 1 293 ? 3.613 5.094 17.203 1.00 40.84 293 VAL A N 1
ATOM 2381 C CA . VAL A 1 293 ? 4.700 5.134 18.188 1.00 40.84 293 VAL A CA 1
ATOM 2382 C C . VAL A 1 293 ? 5.331 3.746 18.249 1.00 40.84 293 VAL A C 1
ATOM 2384 O O . VAL A 1 293 ? 4.736 2.796 18.753 1.00 40.84 293 VAL A O 1
ATOM 2387 N N . GLY A 1 294 ? 6.533 3.603 17.690 1.00 28.62 294 GLY A N 1
ATOM 2388 C CA . GLY A 1 294 ? 7.263 2.336 17.719 1.00 28.62 294 GLY A CA 1
ATOM 2389 C C . GLY A 1 294 ? 7.750 1.997 19.129 1.00 28.62 294 GLY A C 1
ATOM 2390 O O . GLY A 1 294 ? 8.477 2.785 19.734 1.00 28.62 294 GLY A O 1
ATOM 2391 N N . LYS A 1 295 ? 7.409 0.807 19.637 1.00 34.16 295 LYS A N 1
ATOM 2392 C CA . LYS A 1 295 ? 8.053 0.227 20.825 1.00 34.16 295 LYS A CA 1
ATOM 2393 C C . LYS A 1 295 ? 9.191 -0.709 20.422 1.00 34.16 295 LYS A C 1
ATOM 2395 O O . LYS A 1 295 ? 9.054 -1.529 19.519 1.00 34.16 295 LYS A O 1
ATOM 2400 N N . LYS A 1 296 ? 10.304 -0.610 21.149 1.00 33.59 296 LYS A N 1
ATOM 2401 C CA . LYS A 1 296 ? 11.356 -1.627 21.232 1.00 33.59 296 LYS A CA 1
ATOM 2402 C C . LYS A 1 296 ? 11.184 -2.297 22.594 1.00 33.59 296 LYS A C 1
ATOM 2404 O O . LYS A 1 296 ? 11.599 -1.699 23.571 1.00 33.59 296 LYS A O 1
ATOM 2409 N N . GLU A 1 297 ? 10.564 -3.474 22.672 1.00 36.31 297 GLU A N 1
ATOM 2410 C CA . GLU A 1 297 ? 10.630 -4.340 23.863 1.00 36.31 297 GLU A CA 1
ATOM 2411 C C . GLU A 1 297 ? 10.071 -5.744 23.567 1.00 36.31 297 GLU A C 1
ATOM 2413 O O . GLU A 1 297 ? 9.039 -5.886 22.918 1.00 36.31 297 GLU A O 1
ATOM 2418 N N . ASN A 1 298 ? 10.778 -6.783 24.032 1.00 40.34 298 ASN A N 1
ATOM 2419 C CA . ASN A 1 298 ? 10.487 -8.210 23.801 1.00 40.34 298 ASN A CA 1
ATOM 2420 C C . ASN A 1 298 ? 9.527 -8.826 24.845 1.00 40.34 298 ASN A C 1
ATOM 2422 O O . ASN A 1 298 ? 9.413 -10.048 24.926 1.00 40.34 298 ASN A O 1
ATOM 2426 N N . HIS A 1 299 ? 8.838 -8.010 25.649 1.00 49.88 299 HIS A N 1
ATOM 2427 C CA . HIS A 1 299 ? 7.858 -8.479 26.630 1.00 49.88 299 HIS A CA 1
ATOM 2428 C C . HIS A 1 299 ? 6.452 -8.024 26.235 1.00 49.88 299 HIS A C 1
ATOM 2430 O O . HIS A 1 299 ? 6.189 -6.831 26.088 1.00 49.88 299 HIS A O 1
ATOM 2436 N N . VAL A 1 300 ? 5.540 -8.985 26.059 1.00 60.94 300 VAL A N 1
ATOM 2437 C CA . VAL A 1 300 ? 4.115 -8.695 25.868 1.00 60.94 300 VAL A CA 1
ATOM 2438 C C . VAL A 1 300 ? 3.575 -8.214 27.209 1.00 60.94 300 VAL A C 1
ATOM 2440 O O . VAL A 1 300 ? 3.414 -9.002 28.137 1.00 60.94 300 VAL A O 1
ATOM 2443 N N . HIS A 1 301 ? 3.347 -6.910 27.334 1.00 75.38 301 HIS A N 1
ATOM 2444 C CA . HIS A 1 301 ? 2.619 -6.374 28.476 1.00 75.38 301 HIS A CA 1
ATOM 2445 C C . HIS A 1 301 ? 1.173 -6.850 28.376 1.00 75.38 301 HIS A C 1
ATOM 2447 O O . HIS A 1 301 ? 0.519 -6.586 27.370 1.00 75.38 301 HIS A O 1
ATOM 2453 N N . CYS A 1 302 ? 0.689 -7.554 29.395 1.00 82.56 302 CYS A N 1
ATOM 2454 C CA . CYS A 1 302 ? -0.725 -7.888 29.515 1.00 82.56 302 CYS A CA 1
ATOM 2455 C C . CYS A 1 302 ? -1.439 -6.830 30.357 1.00 82.56 302 CYS A C 1
ATOM 2457 O O . CYS A 1 302 ? -0.821 -6.229 31.242 1.00 82.56 302 CYS A O 1
ATOM 2459 N N . GLY A 1 303 ? -2.719 -6.590 30.088 1.00 81.94 303 GLY A N 1
ATOM 2460 C CA . GLY A 1 303 ? -3.527 -5.738 30.951 1.00 81.94 303 GLY A CA 1
ATOM 2461 C C . GLY A 1 303 ? -4.221 -6.530 32.061 1.00 81.94 303 GLY A C 1
ATOM 2462 O O . GLY A 1 303 ? -3.794 -7.625 32.440 1.00 81.94 303 GLY A O 1
ATOM 2463 N N . LYS A 1 304 ? -5.274 -5.944 32.632 1.00 84.81 304 LYS A N 1
ATOM 2464 C CA . LYS A 1 304 ? -5.960 -6.465 33.824 1.00 84.81 304 LYS A CA 1
ATOM 2465 C C . LYS A 1 304 ? -6.654 -7.795 33.564 1.00 84.81 304 LYS A C 1
ATOM 2467 O O . LYS A 1 304 ? -6.870 -8.550 34.507 1.00 84.81 304 LYS A O 1
ATOM 2472 N N . HIS A 1 305 ? -7.003 -8.072 32.310 1.00 87.50 305 HIS A N 1
ATOM 2473 C CA . HIS A 1 305 ? -7.735 -9.274 31.918 1.00 87.50 305 HIS A CA 1
ATOM 2474 C C . HIS A 1 305 ? -6.810 -10.385 31.412 1.00 87.50 305 HIS A C 1
ATOM 2476 O O . HIS A 1 305 ? -7.279 -11.443 31.002 1.00 87.50 305 HIS A O 1
ATOM 2482 N N . GLY A 1 306 ? -5.490 -10.178 31.489 1.00 86.56 306 GLY A N 1
ATOM 2483 C CA . GLY A 1 306 ? -4.488 -11.167 31.100 1.00 86.56 306 GLY A CA 1
ATOM 2484 C C . GLY A 1 306 ? -4.246 -11.246 29.592 1.00 86.56 306 GLY A C 1
ATOM 2485 O O . GLY A 1 306 ? -3.535 -12.149 29.149 1.00 86.56 306 GLY A O 1
ATOM 2486 N N . PHE A 1 307 ? -4.783 -10.306 28.807 1.00 88.00 307 PHE A N 1
ATOM 2487 C CA . PHE A 1 307 ? -4.626 -10.264 27.353 1.00 88.00 307 PHE A CA 1
ATOM 2488 C C . PHE A 1 307 ? -3.573 -9.230 26.927 1.00 88.00 307 PHE A C 1
ATOM 2490 O O . PHE A 1 307 ? -3.267 -8.315 27.696 1.00 88.00 307 PHE A O 1
ATOM 2497 N N . PRO A 1 308 ? -2.999 -9.347 25.711 1.00 84.88 308 PRO A N 1
ATOM 2498 C CA . PRO A 1 308 ? -2.016 -8.390 25.210 1.00 84.88 308 PRO A CA 1
ATOM 2499 C C . PRO A 1 308 ? -2.546 -6.951 25.228 1.00 84.88 308 PRO A C 1
ATOM 2501 O O . PRO A 1 308 ? -3.594 -6.658 24.654 1.00 84.88 308 PRO A O 1
ATOM 2504 N N . LEU A 1 309 ? -1.791 -6.052 25.858 1.00 84.69 309 LEU A N 1
ATOM 2505 C CA . LEU A 1 309 ? -2.139 -4.646 26.007 1.00 84.69 309 LEU A CA 1
ATOM 2506 C C . LEU A 1 309 ? -1.623 -3.837 24.813 1.00 84.69 309 LEU A C 1
ATOM 2508 O O . LEU A 1 309 ? -0.424 -3.821 24.521 1.00 84.69 309 LEU A O 1
ATOM 2512 N N . SER A 1 310 ? -2.532 -3.127 24.156 1.00 86.81 310 SER A N 1
ATOM 2513 C CA . SER A 1 310 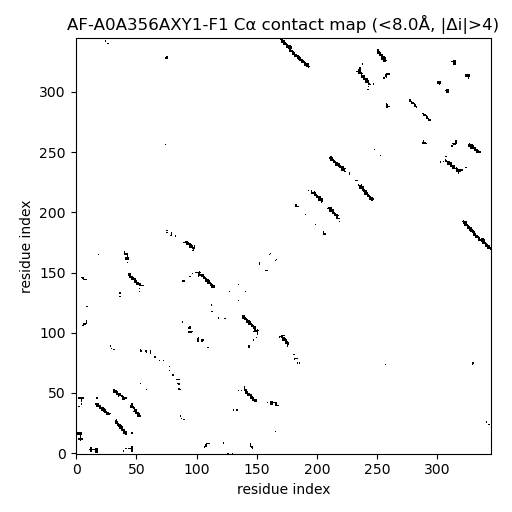? -2.250 -2.210 23.047 1.00 86.81 310 SER A CA 1
ATOM 2514 C C . SER A 1 310 ? -2.674 -0.783 23.401 1.00 86.81 310 SER A C 1
ATOM 2516 O O . SER A 1 310 ? -3.215 -0.546 24.478 1.00 86.81 310 SER A O 1
ATOM 2518 N N . PHE A 1 311 ? -2.402 0.185 22.521 1.00 86.31 311 PHE A N 1
ATOM 2519 C CA . PHE A 1 311 ? -2.754 1.592 22.738 1.00 86.31 311 PHE A CA 1
ATOM 2520 C C . PHE A 1 311 ? -3.488 2.169 21.532 1.00 86.31 311 PHE A C 1
ATOM 2522 O O . PHE A 1 311 ? -3.188 1.822 20.388 1.00 86.31 311 PHE A O 1
ATOM 2529 N N . CYS A 1 312 ? -4.431 3.066 21.795 1.00 86.00 312 CYS A N 1
ATOM 2530 C CA . CYS A 1 312 ? -5.167 3.828 20.795 1.00 86.00 312 CYS A CA 1
ATOM 2531 C C . CYS A 1 312 ? -5.236 5.303 21.192 1.00 86.00 312 CYS A C 1
ATOM 2533 O O . CYS A 1 312 ? -5.001 5.661 22.349 1.00 86.00 312 CYS A O 1
ATOM 2535 N N . TYR A 1 313 ? -5.573 6.154 20.227 1.00 86.88 313 TYR A N 1
ATOM 2536 C CA . TYR A 1 313 ? -5.694 7.593 20.427 1.00 86.88 313 TYR A CA 1
ATOM 2537 C C . TYR A 1 313 ? -7.130 8.035 20.170 1.00 86.88 313 TYR A C 1
ATOM 2539 O O . TYR A 1 313 ? -7.847 7.420 19.382 1.00 86.88 313 TYR A O 1
ATOM 2547 N N . SER A 1 314 ? -7.563 9.067 20.883 1.00 86.56 314 SER A N 1
ATOM 2548 C CA . SER A 1 314 ? -8.859 9.686 20.653 1.00 86.56 314 SER A CA 1
ATOM 2549 C C . SER A 1 314 ? -8.828 10.528 19.384 1.00 86.56 314 SER A C 1
ATOM 2551 O O . SER A 1 314 ? -7.764 10.952 18.923 1.00 86.56 314 SER A O 1
ATOM 2553 N N . ILE A 1 315 ? -10.015 10.872 18.891 1.00 83.50 315 ILE A N 1
ATOM 2554 C CA . ILE A 1 315 ? -10.168 11.948 17.920 1.00 83.50 315 ILE A CA 1
ATOM 2555 C C . ILE A 1 315 ? -9.577 13.239 18.533 1.00 83.50 315 ILE A C 1
ATOM 2557 O O . ILE A 1 315 ? -9.923 13.584 19.670 1.00 83.50 315 ILE A O 1
ATOM 2561 N N . PRO A 1 316 ? -8.665 13.923 17.823 1.00 80.56 316 PRO A N 1
ATOM 2562 C CA . PRO A 1 316 ? -8.137 15.231 18.195 1.00 80.56 316 PRO A CA 1
ATOM 2563 C C . PRO A 1 316 ? -9.235 16.292 18.325 1.00 80.56 316 PRO A C 1
ATOM 2565 O O . PRO A 1 316 ? -10.144 16.353 17.501 1.00 80.56 316 PRO A O 1
ATOM 2568 N N . SER A 1 317 ? -9.122 17.164 19.326 1.00 75.81 317 SER A N 1
ATOM 2569 C CA . SER A 1 317 ? -10.020 18.312 19.518 1.00 75.81 317 SER A CA 1
ATOM 2570 C C . SER A 1 317 ? -9.238 19.592 19.783 1.00 75.81 317 SER A C 1
ATOM 2572 O O . SER A 1 317 ? -8.188 19.555 20.413 1.00 75.81 317 SER A O 1
ATOM 2574 N N . ASP A 1 318 ? -9.736 20.732 19.316 1.00 72.38 318 ASP A N 1
ATOM 2575 C CA . ASP A 1 318 ? -9.145 22.060 19.530 1.00 72.38 318 ASP A CA 1
ATOM 2576 C C . ASP A 1 318 ? -9.535 22.701 20.877 1.00 72.38 318 ASP A C 1
ATOM 2578 O O . ASP A 1 318 ? -9.007 23.747 21.252 1.00 72.38 318 ASP A O 1
ATOM 2582 N N . HIS A 1 319 ? -10.427 22.065 21.636 1.00 72.00 319 HIS A N 1
ATOM 2583 C CA . HIS A 1 319 ? -10.898 22.541 22.932 1.00 72.00 319 HIS A CA 1
ATOM 2584 C C . HIS A 1 319 ? -10.842 21.446 23.998 1.00 72.00 319 HIS A C 1
ATOM 2586 O O . HIS A 1 319 ? -10.686 20.255 23.724 1.00 72.00 319 HIS A O 1
ATOM 2592 N N . ARG A 1 320 ? -10.969 21.864 25.262 1.00 73.06 320 ARG A N 1
ATOM 2593 C CA . ARG A 1 320 ? -10.946 20.941 26.396 1.00 73.06 320 ARG A CA 1
ATOM 2594 C C . ARG A 1 320 ? -12.169 20.031 26.381 1.00 73.06 320 ARG A C 1
ATOM 2596 O O . ARG A 1 320 ? -13.296 20.513 26.418 1.00 73.06 320 ARG A O 1
ATOM 2603 N N . LEU A 1 321 ? -11.923 18.724 26.388 1.00 72.81 321 LEU A N 1
ATOM 2604 C CA . LEU A 1 321 ? -12.968 17.708 26.342 1.00 72.81 321 LEU A CA 1
ATOM 2605 C C . LEU A 1 321 ? -13.295 17.154 27.737 1.00 72.81 321 LEU A C 1
ATOM 2607 O O . LEU A 1 321 ? -12.426 16.637 28.441 1.00 72.81 321 LEU A O 1
ATOM 2611 N N . ASP A 1 322 ? -14.574 17.201 28.115 1.00 83.75 322 ASP A N 1
ATOM 2612 C CA . ASP A 1 322 ? -15.115 16.408 29.232 1.00 83.75 322 ASP A CA 1
ATOM 2613 C C . ASP A 1 322 ? -15.411 14.957 28.811 1.00 83.75 322 ASP A C 1
ATOM 2615 O O . ASP A 1 322 ? -15.529 14.061 29.650 1.00 83.75 322 ASP A O 1
ATOM 2619 N N . THR A 1 323 ? -15.533 14.718 27.503 1.00 87.50 323 THR A N 1
ATOM 2620 C CA . THR A 1 323 ? -15.749 13.407 26.886 1.00 87.50 323 THR A CA 1
ATOM 2621 C C . THR A 1 323 ? -14.904 13.294 25.625 1.00 87.50 323 THR A C 1
ATOM 2623 O O . THR A 1 323 ? -14.923 14.191 24.788 1.00 87.50 323 THR A O 1
ATOM 2626 N N . VAL A 1 324 ? -14.165 12.197 25.498 1.00 88.50 324 VAL A N 1
ATOM 2627 C CA . VAL A 1 324 ? -13.311 11.889 24.348 1.00 88.50 324 VAL A CA 1
ATOM 2628 C C . VAL A 1 324 ? -13.910 10.754 23.538 1.00 88.50 324 VAL A C 1
ATOM 2630 O O . VAL A 1 324 ? -14.563 9.867 24.090 1.00 88.50 324 VAL A O 1
ATOM 2633 N N . SER A 1 325 ? -13.672 10.782 22.232 1.00 89.75 325 SER A N 1
ATOM 2634 C CA . SER A 1 325 ? -14.202 9.793 21.297 1.00 89.75 325 SER A CA 1
ATOM 2635 C C . SER A 1 325 ? -13.076 8.956 20.710 1.00 89.75 325 SER A C 1
ATOM 2637 O O . SER A 1 325 ? -12.078 9.508 20.252 1.00 89.75 325 SER A O 1
ATOM 2639 N N . PHE A 1 326 ? -13.255 7.641 20.676 1.00 89.31 326 PHE A N 1
ATOM 2640 C CA . PHE A 1 326 ? -12.415 6.704 19.935 1.00 89.31 326 PHE A CA 1
ATOM 2641 C C . PHE A 1 326 ? -13.265 6.085 18.836 1.00 89.31 326 PHE A 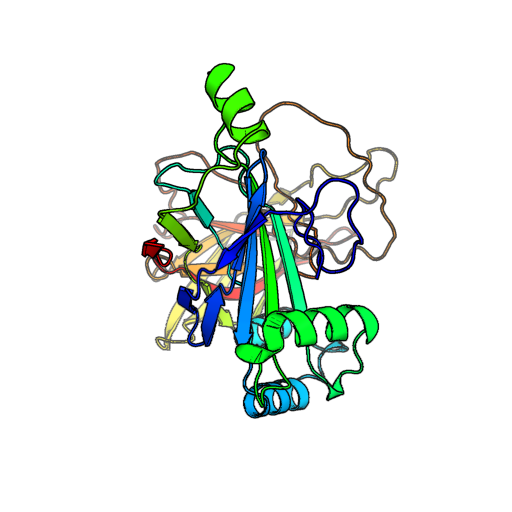C 1
ATOM 2643 O O . PHE A 1 326 ? -14.368 5.617 19.111 1.00 89.31 326 PHE A O 1
ATOM 2650 N N . VAL A 1 327 ? -12.768 6.071 17.603 1.00 89.50 327 VAL A N 1
ATOM 2651 C CA . VAL A 1 327 ? -13.484 5.459 16.479 1.00 89.50 327 VAL A CA 1
ATOM 2652 C C . VAL A 1 327 ? -12.678 4.284 15.969 1.00 89.50 327 VAL A C 1
ATOM 2654 O O . VAL A 1 327 ? -11.575 4.459 15.465 1.00 89.50 327 VAL A O 1
ATOM 2657 N N . ILE A 1 328 ? -13.219 3.081 16.097 1.00 90.38 328 ILE A N 1
ATOM 2658 C CA . ILE A 1 328 ? -12.660 1.869 15.511 1.00 90.38 328 ILE A CA 1
ATOM 2659 C C . ILE A 1 328 ? -13.182 1.787 14.086 1.00 90.38 328 ILE A C 1
ATOM 2661 O O . ILE A 1 328 ? -14.352 1.498 13.842 1.00 90.38 328 ILE A O 1
ATOM 2665 N N . GLN A 1 329 ? -12.297 2.022 13.129 1.00 89.38 329 GLN A N 1
ATOM 2666 C CA . GLN A 1 329 ? -12.630 1.927 11.719 1.00 89.38 329 GLN A CA 1
ATOM 2667 C C . GLN A 1 329 ? -12.884 0.476 11.314 1.00 89.38 329 GLN A C 1
ATOM 2669 O O . GLN A 1 329 ? -13.783 0.207 10.520 1.00 89.38 329 GLN A O 1
ATOM 2674 N N . GLY A 1 330 ? -12.085 -0.468 11.806 1.00 91.75 330 GLY A N 1
ATOM 2675 C CA . GLY A 1 330 ? -12.157 -1.859 11.367 1.00 91.75 330 GLY A CA 1
ATOM 2676 C C . GLY A 1 330 ? -10.978 -2.702 11.824 1.00 91.75 330 GLY A C 1
ATOM 2677 O O . GLY A 1 330 ? -10.187 -2.272 12.663 1.00 91.75 330 GLY A O 1
ATOM 2678 N N . ILE A 1 331 ? -10.855 -3.887 11.237 1.00 91.94 331 ILE A N 1
ATOM 2679 C CA . ILE A 1 331 ? -9.751 -4.822 11.449 1.00 91.94 331 ILE A CA 1
ATOM 2680 C C . ILE A 1 331 ? -8.854 -4.778 10.211 1.00 91.94 331 ILE A C 1
ATOM 2682 O O . ILE A 1 331 ? -9.327 -4.959 9.092 1.00 91.94 331 ILE A O 1
ATOM 2686 N N . GLU A 1 332 ? -7.563 -4.509 10.391 1.00 89.12 332 GLU A N 1
ATOM 2687 C CA . GLU A 1 332 ? -6.557 -4.693 9.343 1.00 89.12 332 GLU A CA 1
ATOM 2688 C C . GLU A 1 332 ? -5.911 -6.066 9.510 1.00 89.12 332 GLU A C 1
ATOM 2690 O O . GLU A 1 332 ? -5.361 -6.376 10.565 1.00 89.12 332 GLU A O 1
ATOM 2695 N N . ARG A 1 333 ? -5.954 -6.876 8.454 1.00 89.25 333 ARG A N 1
ATOM 2696 C CA . ARG A 1 333 ? -5.218 -8.131 8.338 1.00 89.25 333 ARG A CA 1
ATOM 2697 C C . ARG A 1 333 ? -4.046 -7.953 7.400 1.00 89.25 333 ARG A C 1
ATOM 2699 O O . ARG A 1 333 ? -4.226 -7.549 6.254 1.00 89.25 333 ARG A O 1
ATOM 2706 N N . THR A 1 334 ? -2.858 -8.313 7.855 1.00 85.06 334 THR A N 1
ATOM 2707 C CA . THR A 1 334 ? -1.653 -8.264 7.025 1.00 85.06 334 THR A CA 1
ATOM 2708 C C . THR A 1 334 ? -1.216 -9.675 6.663 1.00 85.06 334 THR A C 1
ATOM 2710 O O . THR A 1 334 ? -1.044 -10.527 7.535 1.00 85.06 334 THR A O 1
ATOM 2713 N N . GLU A 1 335 ? -1.020 -9.930 5.370 1.00 84.31 335 GLU A N 1
ATOM 2714 C CA . GLU A 1 335 ? -0.403 -11.173 4.914 1.00 84.31 335 GLU A CA 1
ATOM 2715 C C . GLU A 1 335 ? 1.009 -11.321 5.508 1.00 84.31 335 GLU A C 1
ATOM 2717 O O . GLU A 1 335 ? 1.713 -10.336 5.727 1.00 84.31 335 GLU A O 1
ATOM 2722 N N . PRO A 1 336 ? 1.482 -12.549 5.765 1.00 81.50 336 PRO A N 1
ATOM 2723 C CA . PRO A 1 336 ? 2.762 -12.750 6.439 1.00 81.50 336 PRO A CA 1
ATOM 2724 C C . PRO A 1 336 ? 3.972 -12.321 5.598 1.00 81.50 336 PRO A C 1
ATOM 2726 O O . PRO A 1 336 ? 5.039 -12.063 6.157 1.00 81.50 336 PRO A O 1
ATOM 2729 N N . LYS A 1 337 ? 3.846 -12.298 4.266 1.00 87.69 337 LYS A N 1
ATOM 2730 C CA . LYS A 1 337 ? 4.930 -11.965 3.335 1.00 87.69 337 LYS A CA 1
ATOM 2731 C C . LYS A 1 337 ? 4.387 -11.256 2.101 1.00 87.69 337 LYS A C 1
ATOM 2733 O O . LYS A 1 337 ? 3.271 -11.523 1.670 1.00 87.69 337 LYS A O 1
ATOM 2738 N N . GLY A 1 338 ? 5.213 -10.392 1.522 1.00 88.44 338 GLY A N 1
ATOM 2739 C CA . GLY A 1 338 ? 4.989 -9.856 0.186 1.00 88.44 338 GLY A CA 1
ATOM 2740 C C . GLY A 1 338 ? 5.208 -10.896 -0.910 1.00 88.44 338 GLY A C 1
ATOM 2741 O O . GLY A 1 338 ? 5.742 -11.982 -0.672 1.00 88.44 338 GLY A O 1
ATOM 2742 N N . LYS A 1 339 ? 4.809 -10.547 -2.134 1.00 92.69 339 LYS A N 1
ATOM 2743 C CA . LYS A 1 339 ? 5.034 -11.370 -3.323 1.00 92.69 339 LYS A CA 1
ATOM 2744 C C . LYS A 1 339 ? 6.396 -11.054 -3.927 1.00 92.69 339 LYS A C 1
ATOM 2746 O O . LYS A 1 339 ? 6.785 -9.890 -4.019 1.00 92.69 339 LYS A O 1
ATOM 2751 N N . GLU A 1 340 ? 7.090 -12.093 -4.370 1.00 95.31 340 GLU A N 1
ATOM 2752 C CA . GLU A 1 340 ? 8.376 -11.987 -5.055 1.00 95.31 340 GLU A CA 1
ATOM 2753 C C . GLU A 1 340 ? 8.211 -12.247 -6.553 1.00 95.31 340 GLU A C 1
ATOM 2755 O O . GLU A 1 340 ? 7.569 -13.212 -6.966 1.00 95.31 340 GLU A O 1
ATOM 2760 N N . TYR A 1 341 ? 8.842 -11.406 -7.368 1.00 96.69 341 TYR A N 1
ATOM 2761 C CA . TYR A 1 341 ? 8.876 -11.531 -8.819 1.00 96.69 341 TYR A CA 1
ATOM 2762 C C . TYR A 1 341 ? 10.327 -11.504 -9.283 1.00 96.69 341 TYR A C 1
ATOM 2764 O O . TYR A 1 341 ? 11.010 -10.493 -9.137 1.00 96.69 341 TYR A O 1
ATOM 2772 N N . GLY A 1 342 ? 10.808 -12.619 -9.830 1.00 96.25 342 GLY A N 1
ATOM 2773 C CA . GLY A 1 342 ? 12.150 -12.741 -10.394 1.00 96.25 342 GLY A CA 1
ATOM 2774 C C . GLY A 1 342 ? 12.097 -12.897 -11.908 1.00 96.25 342 GLY A C 1
ATOM 2775 O O . GLY A 1 342 ? 11.420 -13.787 -12.414 1.00 96.25 342 GLY A O 1
ATOM 2776 N N . PHE A 1 343 ? 12.848 -12.064 -12.619 1.00 96.38 343 PHE A N 1
ATOM 2777 C CA . PHE A 1 343 ? 12.915 -12.055 -14.075 1.00 96.38 343 PHE A CA 1
ATOM 2778 C C . PHE A 1 343 ? 14.353 -12.234 -14.554 1.00 96.38 343 PHE A C 1
ATOM 2780 O O . PHE A 1 343 ? 15.283 -11.659 -13.981 1.00 96.38 343 PHE A O 1
ATOM 2787 N N . ILE A 1 344 ? 14.516 -13.009 -15.624 1.00 92.94 344 ILE A N 1
ATOM 2788 C CA . ILE A 1 344 ? 15.761 -13.160 -16.381 1.00 92.94 344 ILE A CA 1
ATOM 2789 C C . ILE A 1 344 ? 15.513 -12.524 -17.752 1.00 92.94 344 ILE A C 1
ATOM 2791 O O . ILE A 1 344 ? 14.473 -12.798 -18.352 1.00 92.94 344 ILE A O 1
ATOM 2795 N N . LEU A 1 345 ? 16.422 -11.649 -18.187 1.00 90.81 345 LEU A N 1
ATOM 2796 C CA . LEU A 1 345 ? 16.307 -10.848 -19.409 1.00 90.81 345 LEU A CA 1
ATOM 2797 C C . LEU A 1 345 ? 17.322 -11.256 -20.472 1.00 90.81 345 LEU A C 1
ATOM 2799 O O . LEU A 1 345 ? 18.451 -11.636 -20.080 1.00 90.81 345 LEU A O 1
#

Secondary structure (DSSP, 8-state):
----SSS-SS----SPPPEEEEEEEEEEETTEEEEEEEEEEETTEEEEEEEEE--HHHHHHHHHHHTTTGGG--HHHHHHHHHH-S-----EEEEEETTEEPTT-EEEEEEEE-GGG---HHHHHHHHHHTTTTSTT---EEEEEEEEEPPP-S-HHHHHHHHHSPPP--EEEEEEPPPEEEEEEEEEEEEETT--S-EEEEEE-TTT--EEEEEEEEEEEE--TT--TTT----BEEEEEEEEESPPPTTEEEEEE------S----------SS-------SSSS----------SS--B-TTSSBPEEEEPPPBSS--SEEEEEEEEEEEE-SS--EEEEE-

Foldseek 3Di:
DFADQDQDLPDPDDDHGFDKDAAFAWDDDPNWIKTWGIWGFALFFIKTKIKTFADLVLQVVLCVVPVVCVVVDDQLRVVVSQVSHSDDDFAWPWKAFPNHTADVGKDKDKDKQDPVVPDDPPSVVVVCVVCVVVCPVGRTMMMMMIRTGDHDDPDPVSSVCCNVPGDDGFKMKIWTFFDKDWDFDWDKDKDFPPDQDKDKDWDAARPPRDIKIKIKGDWDWDWDPQDDPPPLQTWTKIKIKMFMVPDDDPQKDWDKQAADPPPDDDDDDDDDDDDDWDQDQPPDDPHGRDGDGDDDDPDQDADPVRGGMDMDMFHIDSDDDSMTMITGGGMMGTDPGTDMDMGGD

Mean predicted aligned error: 10.87 Å

Sequence (345 aa):
MKIFFNSSLWSKGKGCHGSPQKANLQFEYSGTKRCIPIIYRFPRGIVFDVITILDESKLRTFYEKYEHIQNKMTSVQKRSMRQENPFQNISLQEIRINGKKTDDGFSSSSMMCIPWLKEDVNVLEDIKKEYAEYLKGRDCFAIERFCVRYPKSDSIFQKLLRFIWPEHVNRLHMTTEPHRHYDPLDITIHMSTRQKEEHNISFAHPLTGMEHTLYLQQLTPFELPLGNKETNTGFQIYQASYEISPPLSKGETLMFDNRLDMVGDVSIGHKEQKQASAIGIIGGADGPTSIIVGKKENHVHCGKHGFPLSFCYSIPSDHRLDTVSFVIQGIERTEPKGKEYGFIL

Solvent-accessible surface area (backbone atoms only — not comparable to full-atom values): 20668 Å² total; per-residue (Å²): 114,88,47,41,98,50,26,66,82,83,64,86,67,84,80,75,61,42,51,77,38,85,54,69,41,72,52,72,56,96,93,37,58,32,32,32,55,42,40,25,32,36,58,65,25,41,29,35,42,39,41,32,69,50,60,61,70,58,46,48,57,52,47,72,72,36,68,91,42,62,94,74,51,51,72,50,51,51,51,52,49,58,71,68,41,88,69,76,82,85,56,66,68,45,54,24,57,67,84,42,62,35,78,86,52,69,44,69,37,73,49,76,42,51,77,91,71,72,64,77,66,71,63,49,53,51,51,48,62,65,42,41,87,82,39,69,95,51,73,32,33,34,41,38,26,37,22,36,46,54,50,86,67,92,48,64,65,60,56,52,43,18,65,79,49,46,67,80,73,48,28,47,34,40,31,31,47,45,56,70,47,75,44,72,64,68,43,79,44,78,44,49,72,82,59,85,68,71,47,74,50,74,49,61,39,83,88,78,61,50,71,29,37,39,39,40,32,71,80,38,86,41,82,70,99,77,67,63,88,86,71,75,80,62,55,43,28,35,34,31,36,34,32,42,45,66,66,74,60,95,55,50,43,82,38,67,45,48,54,73,85,74,86,65,96,74,87,79,77,90,73,93,78,85,85,81,81,77,73,56,76,65,74,86,60,104,60,82,46,57,90,53,84,84,80,89,74,98,68,85,53,54,46,97,85,72,29,66,51,46,76,51,50,23,44,52,32,83,58,93,62,68,55,48,40,35,35,37,34,23,40,38,37,46,49,96,59,41,58,78,47,80,46,80,96

Radius of gyration: 24.16 Å; Cα contacts (8 Å, |Δi|>4): 626; chains: 1; bounding box: 59×46×65 Å